Protein AF-A0AAQ3TEH2-F1 (afdb_monomer_lite)

Secondary structure (DSSP, 8-state):
-------PPPSS-SSSSSGGGTT--BTTSSPPP-HHHHHHHHHH-S--PPTT-HHHHHHHHHHHHHHHHHHB-SGGG--SB-TTT-EEEETTPPPEEHHHHHHH-HHHHHT---S-GGG-SS-GGG--HHHHHHHHHHH-TT--EEEEEEEEE-TTEEEEEEEEEEE--S-BTTBPP--PEEEEEEEEEEEE-TT--EEEEEEEE-HHHHHHTTS----------------------TT---BTTSSPPP-HHHHHHHHHH--SPTT-HHHHHHHHHHHHHHHHHHB-SGGG-SSS-TTT--EEETTEEE----PPPP------------SSSHHHHHTT---

pLDDT: mean 78.32, std 24.37, range [24.39, 98.62]

Sequence (343 aa):
MASSSEVGGDKYRSFIHGEGEKNTVWRNGAPPNYDVVNKLFEDERTQVWPEGSLEEKVQRLLKSWEMELVHKVRPEDQKTVNSAKYTASTNGMKAMTQAELMAVGSYKHFLRTTLPPEHRIYDPDKETLQSSMATFLAAFPRGFTIEVLDVYNGPPKIAFKFRHWGYMEGPFKDHPPHGQRVELFGVCIFHVDEDMKVEKAEYFYERGNFLASLLSPTPAVSSASGCPYRSFIDGEGEKDTVWRNGAPPNYDVVNKLFEDERTQREGSLEEKVQRLLKSWEMELVHKVRTEDQKTISSGKFSSSTNGETRPCTSLPSSQSPAVHGTNHTNGFVTTARACCMQG

Organism: NCBI:txid547442

Radius of gyration: 24.91 Å; chains: 1; bounding box: 46×52×84 Å

Structure (mmCIF, N/CA/C/O backbone):
data_AF-A0AAQ3TEH2-F1
#
_entry.id   AF-A0AAQ3TEH2-F1
#
loop_
_atom_site.group_PDB
_atom_site.id
_atom_site.type_symbol
_atom_site.label_atom_id
_atom_site.label_alt_id
_atom_site.label_com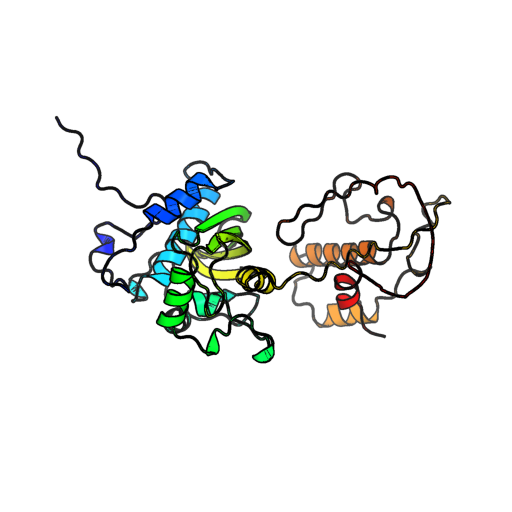p_id
_atom_site.label_asym_id
_atom_site.label_entity_id
_atom_site.label_seq_id
_atom_site.pdbx_PDB_ins_code
_atom_site.Cartn_x
_atom_site.Cartn_y
_atom_site.Cartn_z
_atom_site.occupancy
_atom_site.B_iso_or_equiv
_atom_site.auth_seq_id
_atom_site.auth_comp_id
_atom_site.auth_asym_id
_atom_site.auth_atom_id
_atom_site.pdbx_PDB_model_num
ATOM 1 N N . MET A 1 1 ? -22.850 -20.674 -35.473 1.00 32.72 1 MET A N 1
ATOM 2 C CA . MET A 1 1 ? -22.054 -19.468 -35.785 1.00 32.72 1 MET A CA 1
ATOM 3 C C . MET A 1 1 ? -21.167 -19.201 -34.590 1.00 32.72 1 MET A C 1
ATOM 5 O O . MET A 1 1 ? -21.656 -19.281 -33.472 1.00 32.72 1 MET A O 1
ATOM 9 N N . ALA A 1 2 ? -19.870 -19.068 -34.843 1.00 32.25 2 ALA A N 1
ATOM 10 C CA . ALA A 1 2 ? -18.802 -19.190 -33.865 1.00 32.25 2 ALA A CA 1
ATOM 11 C C . ALA A 1 2 ? -18.899 -18.174 -32.717 1.00 32.25 2 ALA A C 1
ATOM 13 O O . ALA A 1 2 ? -19.141 -16.991 -32.940 1.00 32.25 2 ALA A O 1
ATOM 14 N N . SER A 1 3 ? -18.664 -18.680 -31.505 1.00 35.09 3 SER A N 1
ATOM 15 C CA . SER A 1 3 ? -18.228 -17.909 -30.345 1.00 35.09 3 SER A CA 1
ATOM 16 C C . SER A 1 3 ? -16.978 -17.121 -30.742 1.00 35.09 3 SER A C 1
ATOM 18 O O . SER A 1 3 ? -15.951 -17.709 -31.085 1.00 35.09 3 SER A O 1
ATOM 20 N N . SER A 1 4 ? -17.084 -15.793 -30.769 1.00 31.17 4 SER A N 1
ATOM 21 C CA . SER A 1 4 ? -15.911 -14.932 -30.805 1.00 31.17 4 SER A CA 1
ATOM 22 C C . SER A 1 4 ? -15.283 -14.987 -29.420 1.00 31.17 4 SER A C 1
ATOM 24 O O . SER A 1 4 ? -15.819 -14.418 -28.471 1.00 31.17 4 SER A O 1
ATOM 26 N N . SER A 1 5 ? -14.168 -15.697 -29.301 1.00 33.03 5 SER A N 1
ATOM 27 C CA . SER A 1 5 ? -13.274 -15.603 -28.155 1.00 33.03 5 SER A CA 1
ATOM 28 C C . SER A 1 5 ? -12.913 -14.132 -27.926 1.00 33.03 5 SER A C 1
ATOM 30 O O . SER A 1 5 ? -12.169 -13.553 -28.723 1.00 33.03 5 SER A O 1
ATOM 32 N N . GLU A 1 6 ? -13.462 -13.521 -26.875 1.00 36.62 6 GLU A N 1
ATOM 33 C CA . GLU A 1 6 ? -12.987 -12.233 -26.377 1.00 36.62 6 GLU A CA 1
ATOM 34 C C . GLU A 1 6 ? -11.494 -12.372 -26.068 1.00 36.62 6 GLU A C 1
ATOM 36 O O . GLU A 1 6 ? -11.062 -13.300 -25.384 1.00 36.62 6 GLU A O 1
ATOM 41 N N . VAL A 1 7 ? -10.687 -11.490 -26.651 1.00 41.69 7 VAL A N 1
ATOM 42 C CA . VAL A 1 7 ? -9.240 -11.459 -26.442 1.00 41.69 7 VAL A CA 1
ATOM 43 C C . VAL A 1 7 ? -8.987 -11.221 -24.951 1.00 41.69 7 VAL A C 1
ATOM 45 O O . VAL A 1 7 ? -9.372 -10.185 -24.415 1.00 41.69 7 VAL A O 1
ATOM 48 N N . GLY A 1 8 ? -8.386 -12.217 -24.293 1.00 50.56 8 GLY A N 1
ATOM 49 C CA . GLY A 1 8 ? -8.181 -12.278 -22.848 1.00 50.56 8 GLY A CA 1
ATOM 50 C C . GLY A 1 8 ? -7.472 -11.047 -22.289 1.00 50.56 8 GLY A C 1
ATOM 51 O O . GLY A 1 8 ? -6.323 -10.777 -22.628 1.00 50.56 8 GLY A O 1
ATOM 52 N N . GLY A 1 9 ? -8.174 -10.305 -21.431 1.00 72.56 9 GLY A N 1
ATOM 53 C CA . GLY A 1 9 ? -7.612 -9.218 -20.635 1.00 72.56 9 GLY A CA 1
ATOM 54 C C . GLY A 1 9 ? -7.347 -9.628 -19.186 1.00 72.56 9 GLY A C 1
ATOM 55 O O . GLY A 1 9 ? -7.865 -10.638 -18.709 1.00 72.56 9 GLY A O 1
ATOM 56 N N . ASP A 1 10 ? -6.551 -8.831 -18.468 1.00 90.06 10 ASP A N 1
ATOM 57 C CA . ASP A 1 10 ? -6.323 -9.021 -17.032 1.00 90.06 10 ASP A CA 1
ATOM 58 C C . ASP A 1 10 ? -7.628 -8.800 -16.240 1.00 90.06 10 ASP A C 1
ATOM 60 O O . ASP A 1 10 ? -8.290 -7.770 -16.366 1.00 90.06 10 ASP A O 1
ATOM 64 N N . LYS A 1 11 ? -7.996 -9.777 -15.403 1.00 90.19 11 LYS A N 1
ATOM 65 C CA . LYS A 1 11 ? -9.229 -9.770 -14.593 1.00 90.19 11 LYS A CA 1
ATOM 66 C C . LYS A 1 11 ? -9.252 -8.668 -13.527 1.00 90.19 11 LYS A C 1
ATOM 68 O O . LYS A 1 11 ? -10.320 -8.213 -13.124 1.00 90.19 11 LYS A O 1
ATOM 73 N N . TYR A 1 12 ? -8.085 -8.278 -13.032 1.00 94.75 12 TYR A N 1
ATOM 74 C CA . TYR A 1 12 ? -7.913 -7.466 -11.833 1.00 94.75 12 TYR A CA 1
ATOM 75 C C . TYR A 1 12 ? -7.526 -6.019 -12.118 1.00 94.75 12 TYR A C 1
ATOM 77 O O . TYR A 1 12 ? -7.725 -5.155 -11.263 1.00 94.75 12 TYR A O 1
ATOM 85 N N . ARG A 1 13 ? -6.948 -5.757 -13.288 1.00 96.00 13 ARG A N 1
ATOM 86 C CA . ARG A 1 13 ? -6.377 -4.471 -13.667 1.00 96.00 13 ARG A CA 1
ATOM 87 C C . ARG A 1 13 ? -7.109 -3.912 -14.867 1.00 96.00 13 ARG A C 1
ATOM 89 O O . ARG A 1 13 ? -7.065 -4.452 -15.968 1.00 96.00 13 ARG A O 1
ATOM 96 N N . SER A 1 14 ? -7.746 -2.776 -14.641 1.00 93.44 14 SER A N 1
ATOM 97 C CA . SER A 1 14 ? -8.261 -1.934 -15.710 1.00 93.44 14 SER A CA 1
ATOM 98 C C . SER A 1 14 ? -7.104 -1.201 -16.401 1.00 93.44 14 SER A C 1
ATOM 100 O O . SER A 1 14 ? -5.999 -1.111 -15.866 1.00 93.44 14 SER A O 1
ATOM 102 N N . PHE A 1 15 ? -7.369 -0.644 -17.586 1.00 94.12 15 PHE A N 1
ATOM 103 C CA . PHE A 1 15 ? -6.438 0.250 -18.297 1.00 94.12 15 PHE A CA 1
ATOM 104 C C . PHE A 1 15 ? -5.107 -0.400 -18.720 1.00 94.12 15 PHE A C 1
ATOM 106 O O . PHE A 1 15 ? -4.081 0.273 -18.814 1.00 94.12 15 PHE A O 1
ATOM 113 N N . ILE A 1 16 ? -5.127 -1.711 -18.983 1.00 92.31 16 ILE A N 1
ATOM 114 C CA . ILE A 1 16 ? -3.979 -2.470 -19.508 1.00 92.31 16 ILE A CA 1
ATOM 115 C C . ILE A 1 16 ? -4.095 -2.769 -21.011 1.00 92.31 16 ILE A C 1
ATOM 117 O O . ILE A 1 16 ? -3.111 -2.712 -21.747 1.00 92.31 16 ILE A O 1
ATOM 121 N N . HIS A 1 17 ? -5.315 -3.035 -21.479 1.00 91.19 17 HIS A N 1
ATOM 122 C CA . HIS A 1 17 ? -5.647 -3.329 -22.871 1.00 91.19 17 HIS A CA 1
ATOM 123 C C . HIS A 1 17 ? -6.874 -2.515 -23.309 1.00 91.19 17 HIS A C 1
ATOM 125 O O . HIS A 1 17 ? -7.576 -1.930 -22.483 1.00 91.19 17 HIS A O 1
ATOM 131 N N . GLY A 1 18 ? -7.148 -2.512 -24.614 1.00 88.06 18 GLY A N 1
ATOM 132 C CA . GLY A 1 18 ? -8.292 -1.831 -25.224 1.00 88.06 18 GLY A CA 1
ATOM 133 C C . GLY A 1 18 ? -7.909 -0.570 -26.001 1.00 88.06 18 GLY A C 1
ATOM 134 O O . GLY A 1 18 ? -6.763 -0.123 -25.981 1.00 88.06 18 GLY A O 1
ATOM 135 N N . GLU A 1 19 ? -8.888 0.014 -26.697 1.00 87.81 19 GLU A N 1
ATOM 136 C CA . GLU A 1 19 ? -8.703 1.192 -27.563 1.00 87.81 19 GLU A CA 1
ATOM 137 C C . GLU A 1 19 ? -8.030 2.362 -26.837 1.00 87.81 19 GLU A C 1
ATOM 139 O O . GLU A 1 19 ? -7.131 3.005 -27.377 1.00 87.81 19 GLU A O 1
ATOM 144 N N . GLY A 1 20 ? -8.416 2.589 -25.579 1.00 88.81 20 GLY A N 1
ATOM 145 C CA . GLY A 1 20 ? -7.867 3.658 -24.753 1.00 88.81 20 GLY A CA 1
ATOM 146 C C . GLY A 1 20 ? -6.392 3.490 -24.378 1.00 88.81 20 GLY A C 1
ATOM 147 O O . GLY A 1 20 ? -5.829 4.449 -23.862 1.00 88.81 20 GLY A O 1
ATOM 148 N N . GLU A 1 21 ? -5.781 2.323 -24.606 1.00 93.69 21 GLU A N 1
ATOM 149 C CA . GLU A 1 21 ? -4.375 2.043 -24.272 1.00 93.69 21 GLU A CA 1
ATOM 150 C C . GLU A 1 21 ? -3.468 1.915 -25.506 1.00 93.69 21 GLU A C 1
ATOM 152 O O . GLU A 1 21 ? -2.267 1.687 -25.369 1.00 93.69 21 GLU A O 1
ATOM 157 N N . LYS A 1 22 ? -4.007 2.084 -26.724 1.00 91.62 22 LYS A N 1
ATOM 158 C CA . LYS A 1 22 ? -3.236 1.953 -27.977 1.00 91.62 22 LYS A CA 1
ATOM 159 C C . LYS A 1 22 ? -2.038 2.897 -28.063 1.00 91.62 22 LYS A C 1
ATOM 161 O O . LYS A 1 22 ? -1.031 2.549 -28.668 1.00 91.62 22 LYS A O 1
ATOM 166 N N . ASN A 1 23 ? -2.164 4.078 -27.464 1.00 94.25 23 ASN A N 1
ATOM 167 C CA . ASN A 1 23 ? -1.144 5.123 -27.491 1.00 94.25 23 ASN A CA 1
ATOM 168 C C . ASN A 1 23 ? -0.373 5.235 -26.169 1.00 94.25 23 ASN A C 1
ATOM 170 O O . ASN A 1 23 ? 0.402 6.179 -26.017 1.00 94.25 23 ASN A O 1
ATOM 174 N N . THR A 1 24 ? -0.601 4.322 -25.218 1.00 96.56 24 THR A N 1
ATOM 175 C CA . THR A 1 24 ? 0.055 4.336 -23.906 1.00 96.56 24 THR A CA 1
ATOM 176 C C . THR A 1 24 ? 1.549 4.077 -24.063 1.00 96.56 24 THR A C 1
ATOM 178 O O . THR A 1 24 ? 1.963 3.114 -24.714 1.00 96.56 24 THR A O 1
ATOM 181 N N . VAL A 1 25 ? 2.375 4.917 -23.435 1.00 96.44 25 VAL A N 1
ATOM 182 C CA . VAL A 1 25 ? 3.829 4.729 -23.424 1.00 96.44 25 VAL A CA 1
ATOM 183 C C . VAL A 1 25 ? 4.211 3.892 -22.210 1.00 96.44 25 VAL A C 1
ATOM 185 O O . VAL A 1 25 ? 4.330 4.374 -21.079 1.00 96.44 25 VAL A O 1
ATOM 188 N N . TRP A 1 26 ? 4.408 2.604 -22.470 1.00 95.75 26 TRP A N 1
ATOM 189 C CA . TRP A 1 26 ? 4.825 1.627 -21.475 1.00 95.75 26 TRP A CA 1
ATOM 190 C C . TRP A 1 26 ? 6.325 1.706 -21.208 1.00 95.75 26 TRP A C 1
ATOM 192 O O . TRP A 1 26 ? 7.135 1.778 -22.131 1.00 95.75 26 TRP A O 1
ATOM 202 N N . ARG A 1 27 ? 6.712 1.606 -19.935 1.00 92.62 27 ARG A N 1
ATOM 203 C CA . ARG A 1 27 ? 8.107 1.710 -19.479 1.00 92.62 27 ARG A CA 1
ATOM 204 C C . ARG A 1 27 ? 9.032 0.689 -20.133 1.00 92.62 27 ARG A C 1
ATOM 206 O O . ARG A 1 27 ? 10.174 1.015 -20.427 1.00 92.62 27 ARG A O 1
ATOM 213 N N . ASN A 1 28 ? 8.512 -0.506 -20.400 1.00 90.25 28 ASN A N 1
ATOM 214 C CA . ASN A 1 28 ? 9.245 -1.598 -21.042 1.00 90.25 28 ASN A CA 1
ATOM 215 C C . ASN A 1 28 ? 8.804 -1.817 -22.501 1.00 90.25 28 ASN A C 1
ATOM 217 O O . ASN A 1 28 ? 8.990 -2.899 -23.046 1.00 90.25 28 ASN A O 1
ATOM 221 N N . GLY A 1 29 ? 8.177 -0.814 -23.126 1.00 94.38 29 GLY A N 1
ATOM 222 C CA . GLY A 1 29 ? 7.760 -0.848 -24.532 1.00 94.38 29 GLY A CA 1
ATOM 223 C C . GLY A 1 29 ? 6.484 -1.644 -24.835 1.00 94.38 29 GLY A C 1
ATOM 224 O O . GLY A 1 29 ? 5.981 -1.552 -25.950 1.00 94.38 29 GLY A O 1
ATOM 225 N N . ALA A 1 30 ? 5.928 -2.379 -23.870 1.00 94.56 30 ALA A N 1
ATOM 226 C CA . ALA A 1 30 ? 4.682 -3.132 -24.014 1.00 94.56 30 ALA A CA 1
ATOM 227 C C . ALA A 1 30 ? 3.894 -3.195 -22.688 1.00 94.56 30 ALA A C 1
ATOM 229 O O . ALA A 1 30 ? 4.500 -3.012 -21.623 1.00 94.56 30 ALA A O 1
ATOM 230 N N . PRO A 1 31 ? 2.573 -3.477 -22.729 1.00 94.50 31 PRO A N 1
ATOM 231 C CA . PRO A 1 31 ? 1.793 -3.754 -21.528 1.00 94.50 31 PRO A CA 1
ATOM 232 C C . PRO A 1 31 ? 2.418 -4.891 -20.700 1.00 94.50 31 PRO A C 1
ATOM 234 O O . PRO A 1 31 ? 2.870 -5.884 -21.277 1.00 94.50 31 PRO A O 1
ATOM 237 N N . PRO A 1 32 ? 2.458 -4.774 -19.362 1.00 93.12 32 PRO A N 1
ATOM 238 C CA . PRO A 1 32 ? 2.972 -5.835 -18.498 1.00 93.12 32 PRO A CA 1
ATOM 239 C C . PRO A 1 32 ? 2.097 -7.099 -18.566 1.00 93.12 32 PRO A C 1
ATOM 241 O O . PRO A 1 32 ? 0.883 -7.012 -18.722 1.00 93.12 32 PRO A O 1
ATOM 244 N N . ASN A 1 33 ? 2.704 -8.277 -18.399 1.00 93.56 33 ASN A N 1
ATOM 245 C CA . ASN A 1 33 ? 1.978 -9.535 -18.204 1.00 93.56 33 ASN A CA 1
ATOM 246 C C . ASN A 1 33 ? 1.885 -9.835 -16.695 1.00 93.56 33 ASN A C 1
ATOM 248 O O . ASN A 1 33 ? 2.903 -9.846 -16.001 1.00 93.56 33 ASN A O 1
ATOM 252 N N . TYR A 1 34 ? 0.671 -10.092 -16.205 1.00 95.38 34 TYR A N 1
ATOM 253 C CA . TYR A 1 34 ? 0.379 -10.375 -14.798 1.00 95.38 34 TYR A CA 1
ATOM 254 C C . TYR A 1 34 ? -0.071 -11.822 -14.526 1.00 95.38 34 TYR A C 1
ATOM 256 O O . TYR A 1 34 ? -0.414 -12.134 -13.389 1.00 95.38 34 TYR A O 1
ATOM 264 N N . ASP A 1 35 ? -0.041 -12.723 -15.510 1.00 95.81 35 ASP A N 1
ATOM 265 C CA . ASP A 1 35 ? -0.556 -14.097 -15.411 1.00 95.81 35 ASP A CA 1
ATOM 266 C C . ASP A 1 35 ? 0.046 -14.861 -14.225 1.00 95.81 35 ASP A C 1
ATOM 268 O O . ASP A 1 35 ? -0.677 -15.462 -13.429 1.00 95.81 35 ASP A O 1
ATOM 272 N N . VAL A 1 36 ? 1.371 -14.783 -14.055 1.00 96.44 36 VAL A N 1
ATOM 273 C CA . VAL A 1 36 ? 2.095 -15.490 -12.984 1.00 96.44 36 VAL A CA 1
ATOM 274 C C . VAL A 1 36 ? 1.673 -14.994 -11.600 1.00 96.44 36 VAL A C 1
ATOM 276 O O . VAL A 1 36 ? 1.354 -15.794 -10.720 1.00 96.44 36 VAL A O 1
ATOM 279 N N . VAL A 1 37 ? 1.618 -13.676 -11.404 1.00 96.50 37 VAL A N 1
ATOM 280 C CA . VAL A 1 37 ? 1.273 -13.094 -10.099 1.00 96.50 37 VAL A CA 1
ATOM 281 C C . VAL A 1 37 ? -0.234 -13.137 -9.824 1.00 96.50 37 VAL A C 1
ATOM 283 O O . VAL A 1 37 ? -0.649 -13.208 -8.669 1.00 96.50 37 VAL A O 1
ATOM 286 N N . ASN A 1 38 ? -1.070 -13.159 -10.865 1.00 97.56 38 ASN A N 1
ATOM 287 C CA . ASN A 1 38 ? -2.502 -13.418 -10.742 1.00 97.56 38 ASN A CA 1
ATOM 288 C C . ASN A 1 38 ? -2.756 -14.865 -10.324 1.00 97.56 38 ASN A C 1
ATOM 290 O O . ASN A 1 38 ? -3.616 -15.098 -9.480 1.00 97.56 38 ASN A O 1
ATOM 294 N N . LYS A 1 39 ? -1.983 -15.824 -10.848 1.00 97.25 39 LYS A N 1
ATOM 295 C CA . LYS A 1 39 ? -2.040 -17.206 -10.372 1.00 97.25 39 LYS A CA 1
ATOM 296 C C . LYS A 1 39 ? -1.664 -17.288 -8.890 1.00 97.25 39 LYS A C 1
ATOM 298 O O . LYS A 1 39 ? -2.427 -17.855 -8.118 1.00 97.25 39 LYS A O 1
ATOM 303 N N . LEU A 1 40 ? -0.551 -16.666 -8.486 1.00 97.38 40 LEU A N 1
ATOM 304 C CA . LEU A 1 40 ? -0.145 -16.596 -7.075 1.00 97.38 40 LEU A CA 1
ATOM 305 C C . LEU A 1 40 ? -1.248 -15.986 -6.192 1.00 97.38 40 LEU A C 1
ATOM 307 O O . LEU A 1 40 ? -1.539 -16.493 -5.115 1.00 97.38 40 LEU A O 1
ATOM 311 N N . PHE A 1 41 ? -1.878 -14.907 -6.660 1.00 97.94 41 PHE A N 1
ATOM 312 C CA . PHE A 1 41 ? -2.992 -14.273 -5.960 1.00 97.94 41 PHE A CA 1
ATOM 313 C C . PHE A 1 41 ? -4.190 -15.211 -5.796 1.00 97.94 41 PHE A C 1
ATOM 315 O O . PHE A 1 41 ? -4.724 -15.323 -4.702 1.00 97.94 41 PHE A O 1
ATOM 322 N N . GLU A 1 42 ? -4.629 -15.869 -6.867 1.00 97.69 42 GLU A N 1
ATOM 323 C CA . GLU A 1 42 ? -5.787 -16.769 -6.833 1.00 97.69 42 GLU A CA 1
ATOM 324 C C . GLU A 1 42 ? -5.540 -17.997 -5.953 1.00 97.69 42 GLU A C 1
ATOM 326 O O . GLU A 1 42 ? -6.446 -18.408 -5.232 1.00 97.69 42 GLU A O 1
ATOM 331 N N . ASP A 1 43 ? -4.323 -18.547 -5.985 1.00 97.25 43 ASP A N 1
ATOM 332 C CA . ASP A 1 43 ? -3.944 -19.719 -5.193 1.00 97.25 43 ASP A CA 1
ATOM 333 C C . ASP A 1 43 ? -3.925 -19.418 -3.676 1.00 97.25 43 ASP A C 1
ATOM 335 O O . ASP A 1 43 ? -4.190 -20.313 -2.874 1.00 97.25 43 ASP A O 1
ATOM 339 N N . GLU A 1 44 ? -3.600 -18.182 -3.267 1.00 97.19 44 GLU A N 1
ATOM 340 C CA . GLU A 1 44 ? -3.280 -17.854 -1.864 1.00 97.19 44 GLU A CA 1
ATOM 341 C C . GLU A 1 44 ? -4.123 -16.736 -1.235 1.00 97.19 44 GLU A C 1
ATOM 343 O O . GLU A 1 44 ? -3.926 -16.406 -0.056 1.00 97.19 44 GLU A O 1
ATOM 348 N N . ARG A 1 45 ? -5.047 -16.125 -1.985 1.00 96.62 45 ARG A N 1
ATOM 349 C CA . ARG A 1 45 ? -5.955 -15.116 -1.429 1.00 96.62 45 ARG A CA 1
ATOM 350 C C . ARG A 1 45 ? -6.843 -15.714 -0.349 1.00 96.62 45 ARG A C 1
ATOM 352 O O . ARG A 1 45 ? -7.289 -16.856 -0.414 1.00 96.62 45 ARG A O 1
ATOM 359 N N . THR A 1 46 ? -7.136 -14.884 0.632 1.00 96.06 46 THR A N 1
ATOM 360 C CA . THR A 1 46 ? -8.029 -15.194 1.745 1.00 96.06 46 THR A CA 1
ATOM 361 C C . THR A 1 46 ? -9.433 -14.639 1.530 1.00 96.06 46 THR A C 1
ATOM 363 O O . THR A 1 46 ? -10.382 -15.177 2.093 1.00 96.06 46 THR A O 1
ATOM 366 N N . GLN A 1 47 ? -9.577 -13.605 0.694 1.00 94.88 47 GLN A N 1
ATOM 367 C CA . GLN A 1 47 ? -10.842 -12.930 0.434 1.00 94.88 47 GLN A CA 1
ATOM 368 C C . GLN A 1 47 ? -11.351 -13.142 -0.993 1.00 94.88 47 GLN A C 1
ATOM 370 O O . GLN A 1 47 ? -10.639 -12.984 -1.994 1.00 94.88 47 GLN A O 1
ATOM 375 N N . VAL A 1 48 ? -12.646 -13.447 -1.084 1.00 95.38 48 VAL A N 1
ATOM 376 C CA . VAL A 1 48 ? -13.402 -13.500 -2.337 1.00 95.38 48 VAL A CA 1
ATOM 377 C C . VAL A 1 48 ? -14.552 -12.509 -2.234 1.00 95.38 48 VAL A C 1
ATOM 379 O O . VAL A 1 48 ? -15.584 -12.793 -1.631 1.00 95.38 48 VAL A O 1
ATOM 382 N N . TRP A 1 49 ? -14.353 -11.328 -2.810 1.00 96.56 49 TRP A N 1
ATOM 383 C CA . TRP A 1 49 ? -15.342 -10.256 -2.768 1.00 96.56 49 TRP A CA 1
ATOM 384 C C . TRP A 1 49 ? -16.478 -10.489 -3.775 1.00 96.56 49 TRP A C 1
ATOM 386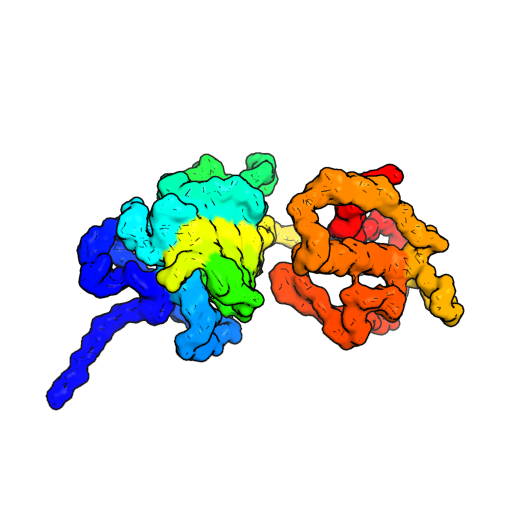 O O . TRP A 1 49 ? -16.198 -10.919 -4.900 1.00 96.56 49 TRP A O 1
ATOM 396 N N . PRO A 1 50 ? -17.746 -10.215 -3.406 1.00 97.19 50 PRO A N 1
ATOM 397 C CA . PRO A 1 50 ? -18.859 -10.255 -4.348 1.00 97.19 50 PRO A CA 1
ATOM 398 C C . PRO A 1 50 ? -18.650 -9.280 -5.510 1.00 97.19 50 PRO A C 1
ATOM 400 O O . PRO A 1 50 ? -18.147 -8.172 -5.329 1.00 97.19 50 PRO A O 1
ATOM 403 N N . GLU A 1 51 ? -19.077 -9.669 -6.708 1.00 95.31 51 GLU A N 1
ATOM 404 C CA . GLU A 1 51 ? -18.981 -8.805 -7.884 1.00 95.31 51 GLU A CA 1
ATOM 405 C C . GLU A 1 51 ? -19.741 -7.486 -7.669 1.00 95.31 51 GLU A C 1
ATOM 407 O O . GLU A 1 51 ? -20.886 -7.470 -7.212 1.00 95.31 51 GLU A O 1
ATOM 412 N N . GLY A 1 52 ? -19.087 -6.361 -7.973 1.00 94.12 52 GLY A N 1
ATOM 413 C CA . GLY A 1 52 ? -19.657 -5.025 -7.814 1.00 94.12 52 GLY A CA 1
ATOM 414 C C . GLY A 1 52 ? -19.648 -4.475 -6.382 1.00 94.12 52 GLY A C 1
ATOM 415 O O . GLY A 1 52 ? -20.050 -3.315 -6.195 1.00 94.12 52 GLY A O 1
ATOM 416 N N . SER A 1 53 ? -19.170 -5.250 -5.398 1.00 97.38 53 SER A N 1
ATOM 417 C CA . SER A 1 53 ? -18.982 -4.777 -4.024 1.00 97.38 53 SER A CA 1
ATOM 418 C C . SER A 1 53 ? -17.939 -3.657 -3.955 1.00 97.38 53 SER A C 1
ATOM 420 O O . SER A 1 53 ? -17.155 -3.437 -4.884 1.00 97.38 53 SER A O 1
ATOM 422 N N . LEU A 1 54 ? -17.938 -2.902 -2.855 1.00 97.44 54 LEU A N 1
ATOM 423 C CA . LEU A 1 54 ? -16.944 -1.849 -2.661 1.00 97.44 54 LEU A CA 1
ATOM 424 C C . LEU A 1 54 ? -15.534 -2.447 -2.570 1.00 97.44 54 LEU A C 1
ATOM 426 O O . LEU A 1 54 ? -14.604 -1.913 -3.160 1.00 97.44 54 LEU A O 1
ATOM 430 N N . GLU A 1 55 ? -15.381 -3.567 -1.877 1.00 98.12 55 GLU A N 1
ATOM 431 C CA . GLU A 1 55 ? -14.115 -4.267 -1.680 1.00 98.12 55 GLU A CA 1
ATOM 432 C C . GLU A 1 55 ? -13.541 -4.796 -2.998 1.00 98.12 55 GLU A C 1
ATOM 434 O O . GLU A 1 55 ? -12.347 -4.634 -3.256 1.00 98.12 55 GLU A O 1
ATOM 439 N N . GLU A 1 56 ? -14.389 -5.348 -3.874 1.00 97.56 56 GLU A N 1
ATOM 440 C CA . GLU A 1 56 ? -13.997 -5.759 -5.226 1.00 97.56 56 GLU A CA 1
ATOM 441 C C . GLU A 1 56 ? -13.492 -4.560 -6.042 1.00 97.56 56 GLU A C 1
ATOM 443 O O . GLU A 1 56 ? -12.392 -4.604 -6.606 1.00 97.56 56 GLU A O 1
ATOM 448 N N . LYS A 1 57 ? -14.227 -3.443 -6.011 1.00 97.44 57 LYS A N 1
ATOM 449 C CA . LYS A 1 57 ? -13.836 -2.198 -6.688 1.00 97.44 57 LYS A CA 1
ATOM 450 C C . LYS A 1 57 ? -12.527 -1.631 -6.144 1.00 97.44 57 LYS A C 1
ATOM 452 O O . LYS A 1 57 ? -11.672 -1.225 -6.928 1.00 97.44 57 LYS A O 1
ATOM 457 N N . VAL A 1 58 ? -12.337 -1.626 -4.824 1.00 98.38 58 VAL A N 1
ATOM 458 C CA . VAL A 1 58 ? -11.109 -1.141 -4.172 1.00 98.38 58 VAL A CA 1
ATOM 459 C C . VAL A 1 58 ? -9.924 -2.047 -4.501 1.00 98.38 58 VAL A C 1
ATOM 461 O O . VAL A 1 58 ? -8.850 -1.543 -4.826 1.00 98.38 58 VAL A O 1
ATOM 464 N N . GLN A 1 59 ? -10.110 -3.370 -4.512 1.00 98.38 59 GLN A N 1
ATOM 465 C CA . GLN A 1 59 ? -9.076 -4.326 -4.912 1.00 98.38 59 GLN A CA 1
ATOM 466 C C . GLN A 1 59 ? -8.597 -4.083 -6.347 1.00 98.38 59 GLN A C 1
ATOM 468 O O . GLN A 1 59 ? -7.388 -4.126 -6.607 1.00 98.38 59 GLN A O 1
ATOM 473 N N . ARG A 1 60 ? -9.531 -3.829 -7.269 1.00 97.88 60 ARG A N 1
ATOM 474 C CA . ARG A 1 60 ? -9.227 -3.521 -8.672 1.00 97.88 60 ARG A CA 1
ATOM 475 C C . ARG A 1 60 ? -8.584 -2.158 -8.838 1.00 97.88 60 ARG A C 1
ATOM 477 O O . ARG A 1 60 ? -7.605 -2.045 -9.575 1.00 97.88 60 ARG A O 1
ATOM 484 N N . LEU A 1 61 ? -9.095 -1.142 -8.142 1.00 98.38 61 LEU A N 1
ATOM 485 C CA . LEU A 1 61 ? -8.516 0.198 -8.142 1.00 98.38 61 LEU A CA 1
ATOM 486 C C . LEU A 1 61 ? -7.067 0.152 -7.656 1.00 98.38 61 LEU A C 1
ATOM 488 O O . LEU A 1 61 ? -6.197 0.645 -8.358 1.00 98.38 61 LEU A O 1
ATOM 492 N N . LEU A 1 62 ? -6.792 -0.510 -6.528 1.00 98.25 62 LEU A N 1
ATOM 493 C CA . LEU A 1 62 ? -5.448 -0.660 -5.967 1.00 98.25 62 LEU A CA 1
ATOM 494 C C . LEU A 1 62 ? -4.476 -1.319 -6.954 1.00 98.25 62 LEU A C 1
ATOM 496 O O . LEU A 1 62 ? -3.420 -0.759 -7.242 1.00 98.25 62 LEU A O 1
ATOM 500 N N . LYS A 1 63 ? -4.846 -2.478 -7.517 1.00 98.12 63 LYS A N 1
ATOM 501 C CA . LYS A 1 63 ? -3.988 -3.208 -8.467 1.00 98.12 63 LYS A CA 1
ATOM 502 C C . LYS A 1 63 ? -3.781 -2.435 -9.776 1.00 98.12 63 LYS A C 1
ATOM 504 O O . LYS A 1 63 ? -2.693 -2.498 -10.348 1.00 98.12 63 LYS A O 1
ATOM 509 N N . SER A 1 64 ? -4.805 -1.724 -10.257 1.00 98.00 64 SER A N 1
ATOM 510 C CA . SER A 1 64 ? -4.711 -0.886 -11.462 1.00 98.00 64 SER A CA 1
ATOM 511 C C . SER A 1 64 ? -3.836 0.339 -11.207 1.00 98.00 64 SER A C 1
ATOM 513 O O . SER A 1 64 ? -2.954 0.634 -12.004 1.00 98.00 64 SER A O 1
ATOM 515 N N . TRP A 1 65 ? -4.034 1.012 -10.074 1.00 97.50 65 TRP A N 1
ATOM 516 C CA . TRP A 1 65 ? -3.269 2.187 -9.664 1.00 97.50 65 TRP A CA 1
ATOM 517 C C . TRP A 1 65 ? -1.778 1.869 -9.536 1.00 97.50 65 TRP A C 1
ATOM 519 O O . TRP A 1 65 ? -0.939 2.588 -10.077 1.00 97.50 65 TRP A O 1
ATOM 529 N N . GLU A 1 66 ? -1.439 0.747 -8.898 1.00 96.19 66 GLU A N 1
ATOM 530 C CA . GLU A 1 66 ? -0.050 0.308 -8.759 1.00 96.19 66 GLU A CA 1
ATOM 531 C C . GLU A 1 66 ? 0.572 -0.019 -10.125 1.00 96.19 66 GLU A C 1
ATOM 533 O O . GLU A 1 66 ? 1.686 0.412 -10.423 1.00 96.19 66 GLU A O 1
ATOM 538 N N . MET A 1 67 ? -0.170 -0.719 -10.991 1.00 96.38 67 MET A N 1
ATOM 539 C CA . MET A 1 67 ? 0.262 -1.026 -12.356 1.00 96.38 67 MET A CA 1
ATOM 540 C C . MET A 1 67 ? 0.564 0.242 -13.152 1.00 96.38 67 MET A C 1
ATOM 542 O O . MET A 1 67 ? 1.637 0.351 -13.748 1.00 96.38 67 MET A O 1
ATOM 546 N N . GLU A 1 68 ? -0.348 1.216 -13.141 1.00 96.56 68 GLU A N 1
ATOM 547 C CA . GLU A 1 68 ? -0.165 2.473 -13.863 1.00 96.56 68 GLU A CA 1
ATOM 548 C C . GLU A 1 68 ? 1.026 3.265 -13.319 1.00 96.56 68 GLU A C 1
ATOM 550 O O . GLU A 1 68 ? 1.808 3.819 -14.094 1.00 96.56 68 GLU A O 1
ATOM 555 N N . LEU A 1 69 ? 1.215 3.275 -11.998 1.00 94.50 69 LEU A N 1
ATOM 556 C CA . LEU A 1 69 ? 2.345 3.940 -11.362 1.00 94.50 69 LEU A CA 1
ATOM 557 C C . LEU A 1 69 ? 3.692 3.311 -11.745 1.00 94.50 69 LEU A C 1
ATOM 559 O O . LEU A 1 69 ? 4.668 4.017 -12.014 1.00 94.50 69 LEU A O 1
ATOM 563 N N . VAL A 1 70 ? 3.754 1.982 -11.772 1.00 93.56 70 VAL A N 1
ATOM 564 C CA . VAL A 1 70 ? 4.983 1.238 -12.065 1.00 93.56 70 VAL A CA 1
ATOM 565 C C . VAL A 1 70 ? 5.300 1.268 -13.559 1.00 93.56 70 VAL A C 1
ATOM 567 O O . VAL A 1 70 ? 6.455 1.481 -13.935 1.00 93.56 70 VAL A O 1
ATOM 570 N N . HIS A 1 71 ? 4.305 1.068 -14.423 1.00 94.69 71 HIS A N 1
ATOM 571 C CA . HIS A 1 71 ? 4.534 0.723 -15.827 1.00 94.69 71 HIS A CA 1
ATOM 572 C C . HIS A 1 71 ? 4.229 1.834 -16.830 1.00 94.69 71 HIS A C 1
ATOM 574 O O . HIS A 1 71 ? 4.784 1.777 -17.928 1.00 94.69 71 HIS A O 1
ATOM 580 N N . LYS A 1 72 ? 3.415 2.845 -16.506 1.00 95.38 72 LYS A N 1
ATOM 581 C CA . LYS A 1 72 ? 3.153 3.958 -17.433 1.00 95.38 72 LYS A CA 1
ATOM 582 C C . LYS A 1 72 ? 4.181 5.070 -17.227 1.00 95.38 72 LYS A C 1
ATOM 584 O O . LYS A 1 72 ? 4.499 5.444 -16.098 1.00 95.38 72 LYS A O 1
ATOM 589 N N . VAL A 1 73 ? 4.762 5.558 -18.323 1.00 93.44 73 VAL A N 1
ATOM 590 C CA . VAL A 1 73 ? 5.849 6.556 -18.276 1.00 93.44 73 VAL A CA 1
ATOM 591 C C . VAL A 1 73 ? 5.311 7.974 -18.191 1.00 93.44 73 VAL A C 1
ATOM 593 O O . VAL A 1 73 ? 5.945 8.826 -17.571 1.00 93.44 73 VAL A O 1
ATOM 596 N N . ARG A 1 74 ? 4.162 8.233 -18.816 1.00 92.75 74 ARG A N 1
ATOM 597 C CA . ARG A 1 74 ? 3.597 9.573 -18.919 1.00 92.75 74 ARG A CA 1
ATOM 598 C C . ARG A 1 74 ? 2.454 9.766 -17.917 1.00 92.75 74 ARG A C 1
ATOM 600 O O . ARG A 1 74 ? 1.590 8.888 -17.845 1.00 92.75 74 ARG A O 1
ATOM 607 N N . PRO A 1 75 ? 2.421 10.878 -17.160 1.00 92.12 75 PRO A N 1
ATOM 608 C CA . PRO A 1 75 ? 1.336 11.167 -16.222 1.00 92.12 75 PRO A CA 1
ATOM 609 C C . PRO A 1 75 ? -0.060 11.124 -16.859 1.00 92.12 75 PRO A C 1
ATOM 611 O O . PRO A 1 75 ? -1.007 10.666 -16.229 1.00 92.12 75 PRO A O 1
ATOM 614 N N . GLU A 1 76 ? -0.192 11.566 -18.111 1.00 92.44 76 GLU A N 1
ATOM 615 C CA . GLU A 1 76 ? -1.453 11.582 -18.859 1.00 92.44 76 GLU A CA 1
ATOM 616 C C . GLU A 1 76 ? -1.980 10.192 -19.235 1.00 92.44 76 GLU A C 1
ATOM 618 O O . GLU A 1 76 ? -3.169 10.047 -19.514 1.00 92.44 76 GLU A O 1
ATOM 623 N N . ASP A 1 77 ? -1.125 9.165 -19.216 1.00 95.12 77 ASP A N 1
ATOM 624 C CA . ASP A 1 77 ? -1.561 7.791 -19.460 1.00 95.12 77 ASP A CA 1
ATOM 625 C C . ASP A 1 77 ? -2.193 7.166 -18.199 1.00 95.12 77 ASP A C 1
ATOM 627 O O . ASP A 1 77 ? -2.856 6.133 -18.308 1.00 95.12 77 ASP A O 1
ATOM 631 N N . GLN A 1 78 ? -1.999 7.757 -17.010 1.00 95.38 78 GLN A N 1
ATOM 632 C CA . GLN A 1 78 ? -2.561 7.263 -15.748 1.00 95.38 78 GLN A CA 1
ATOM 633 C C . GLN A 1 78 ? -4.030 7.679 -15.607 1.00 95.38 78 GLN A C 1
ATOM 635 O O . GLN A 1 78 ? -4.351 8.864 -15.528 1.00 95.38 78 GLN A O 1
ATOM 640 N N . LYS A 1 79 ? -4.935 6.699 -15.554 1.00 96.44 79 LYS A N 1
ATOM 641 C CA . LYS A 1 79 ? -6.394 6.909 -15.534 1.00 96.44 79 LYS A CA 1
ATOM 642 C C . LYS A 1 79 ? -7.020 6.722 -14.158 1.00 96.44 79 LYS A C 1
ATOM 644 O O . LYS A 1 79 ? -8.130 7.196 -13.929 1.00 96.44 79 LYS A O 1
ATOM 649 N N . THR A 1 80 ? -6.320 6.052 -13.248 1.00 97.56 80 THR A N 1
ATOM 650 C CA . THR A 1 80 ? -6.760 5.802 -11.866 1.00 97.56 80 THR A CA 1
ATOM 651 C C . THR A 1 80 ? -6.581 6.998 -10.937 1.00 97.56 80 THR A C 1
ATOM 653 O O . THR A 1 80 ? -7.065 6.958 -9.809 1.00 97.56 80 THR A O 1
ATOM 656 N N . VAL A 1 81 ? -5.898 8.059 -11.376 1.00 97.44 81 VAL A N 1
ATOM 657 C CA . VAL A 1 81 ? -5.583 9.231 -10.550 1.00 97.44 81 VAL A CA 1
ATOM 658 C C . VAL A 1 81 ? -6.174 10.511 -11.127 1.00 97.44 81 VAL A C 1
ATOM 660 O O . VAL A 1 81 ? -6.352 10.656 -12.336 1.00 97.44 81 VAL A O 1
ATOM 663 N N . ASN A 1 82 ? -6.451 11.470 -10.251 1.00 96.81 82 ASN A N 1
ATOM 664 C CA . ASN A 1 82 ? -6.769 12.833 -10.647 1.00 96.81 82 ASN A CA 1
ATOM 665 C C . ASN A 1 82 ? -5.461 13.621 -10.813 1.00 96.81 82 ASN A C 1
ATOM 667 O O . ASN A 1 82 ? -4.922 14.143 -9.837 1.00 96.81 82 ASN A O 1
ATOM 671 N N . SER A 1 83 ? -4.932 13.710 -12.036 1.00 91.88 83 SER A N 1
ATOM 672 C CA . SER A 1 83 ? -3.586 14.253 -12.298 1.00 91.88 83 SER A CA 1
ATOM 673 C C . SER A 1 83 ? -3.352 15.671 -11.761 1.00 91.88 83 SER A C 1
ATOM 675 O O . SER A 1 83 ? -2.228 16.024 -11.418 1.00 91.88 83 SER A O 1
ATOM 677 N N . ALA A 1 84 ? -4.401 16.491 -11.641 1.00 92.94 84 ALA A N 1
ATOM 678 C CA . ALA A 1 84 ? -4.279 17.857 -11.132 1.00 92.94 84 ALA A CA 1
ATOM 679 C C . ALA A 1 84 ? -4.073 17.924 -9.609 1.00 92.94 84 ALA A C 1
ATOM 681 O O . ALA A 1 84 ? -3.479 18.879 -9.111 1.00 92.94 84 ALA A O 1
ATOM 682 N N . LYS A 1 85 ? -4.579 16.936 -8.865 1.00 96.56 85 LYS A N 1
ATOM 683 C CA . LYS A 1 85 ? -4.586 16.933 -7.393 1.00 96.56 85 LYS A CA 1
ATOM 684 C C . LYS A 1 85 ? -3.743 15.820 -6.779 1.00 96.56 85 LYS A C 1
ATOM 686 O O . LYS A 1 85 ? -3.502 15.847 -5.575 1.00 96.56 85 LYS A O 1
ATOM 691 N N . TYR A 1 86 ? -3.318 14.850 -7.589 1.00 97.94 86 TYR A N 1
ATOM 692 C CA . TYR A 1 86 ? -2.773 13.598 -7.099 1.00 97.94 86 TYR A CA 1
ATOM 693 C C . TYR A 1 86 ? -1.515 13.771 -6.240 1.00 97.94 86 TYR A C 1
ATOM 695 O O . TYR A 1 86 ? -0.508 14.350 -6.666 1.00 97.94 86 TYR A O 1
ATOM 703 N N . THR A 1 87 ? -1.565 13.195 -5.038 1.00 97.94 87 THR A N 1
ATOM 704 C CA . THR A 1 87 ? -0.422 13.084 -4.128 1.00 97.94 87 THR A CA 1
ATOM 705 C C . THR A 1 87 ? -0.327 11.701 -3.486 1.00 97.94 87 THR A C 1
ATOM 707 O O . THR A 1 87 ? -1.332 11.016 -3.294 1.00 97.94 87 THR A O 1
ATOM 710 N N . ALA A 1 88 ? 0.887 11.291 -3.117 1.00 97.75 88 ALA A N 1
ATOM 711 C CA . ALA A 1 88 ? 1.136 10.044 -2.397 1.00 97.75 88 ALA A CA 1
ATOM 712 C C . ALA A 1 88 ? 2.053 10.261 -1.189 1.00 97.75 88 ALA A C 1
ATOM 714 O O . ALA A 1 88 ? 3.028 11.013 -1.269 1.00 97.75 88 ALA A O 1
ATOM 715 N N . SER A 1 89 ? 1.774 9.588 -0.076 1.00 97.31 89 SER A N 1
ATOM 716 C CA . SER A 1 89 ? 2.622 9.556 1.115 1.00 97.31 89 SER A CA 1
ATOM 717 C C . SER A 1 89 ? 2.748 8.138 1.670 1.00 97.31 89 SER A C 1
ATOM 719 O O . SER A 1 89 ? 1.898 7.274 1.457 1.00 97.31 89 SER A O 1
ATOM 721 N N . THR A 1 90 ? 3.831 7.903 2.407 1.00 95.88 90 THR A N 1
ATOM 722 C CA . THR A 1 90 ? 4.076 6.640 3.107 1.00 95.88 90 THR A CA 1
ATOM 723 C C . THR A 1 90 ? 4.506 6.932 4.541 1.00 95.88 90 THR A C 1
ATOM 725 O O . THR A 1 90 ? 5.334 7.813 4.765 1.00 95.88 90 THR A O 1
ATOM 728 N N . ASN A 1 91 ? 3.947 6.205 5.508 1.00 94.94 91 ASN A N 1
ATOM 729 C CA . ASN A 1 91 ? 4.264 6.240 6.936 1.00 94.94 91 ASN A CA 1
ATOM 730 C C . ASN A 1 91 ? 4.328 7.662 7.521 1.00 94.94 91 ASN A C 1
ATOM 732 O O . ASN A 1 91 ? 5.241 7.997 8.271 1.00 94.94 91 ASN A O 1
ATOM 736 N N . GLY A 1 92 ? 3.377 8.521 7.135 1.00 91.38 92 GLY A N 1
ATOM 737 C CA . GLY A 1 92 ? 3.282 9.905 7.617 1.00 91.38 92 GLY A CA 1
ATOM 738 C C . GLY A 1 92 ? 4.360 10.862 7.091 1.00 91.38 92 GLY A C 1
ATOM 739 O O . GLY A 1 92 ? 4.405 12.016 7.510 1.00 91.38 92 GLY A O 1
ATOM 740 N N . MET A 1 93 ? 5.228 10.427 6.170 1.00 93.38 93 MET A N 1
ATOM 741 C CA . MET A 1 93 ? 6.208 11.310 5.532 1.00 93.38 93 MET A CA 1
ATOM 742 C C . MET A 1 93 ? 5.536 12.338 4.615 1.00 93.38 93 MET A C 1
ATOM 744 O O . MET A 1 93 ? 4.406 12.155 4.158 1.00 93.38 93 MET A O 1
ATOM 748 N N . LYS A 1 94 ? 6.278 13.405 4.283 1.00 95.06 94 LYS A N 1
ATOM 749 C CA . LYS A 1 94 ? 5.826 14.446 3.351 1.00 95.06 94 LYS A CA 1
ATOM 750 C C . LYS A 1 94 ? 5.317 13.827 2.043 1.00 95.06 94 LYS A C 1
ATOM 752 O O . LYS A 1 94 ? 6.044 13.066 1.391 1.00 95.06 94 LYS A O 1
ATOM 757 N N . ALA A 1 95 ? 4.096 14.210 1.675 1.00 96.81 95 ALA A N 1
ATOM 758 C CA . ALA A 1 95 ? 3.464 13.809 0.430 1.00 96.81 95 ALA A CA 1
ATOM 759 C C . ALA A 1 95 ? 4.263 14.302 -0.787 1.00 96.81 95 ALA A C 1
ATOM 761 O O . ALA A 1 95 ? 4.826 15.398 -0.771 1.00 96.81 95 ALA A O 1
ATOM 762 N N . MET A 1 96 ? 4.303 13.472 -1.823 1.00 96.50 96 MET A N 1
ATOM 763 C CA . MET A 1 96 ? 4.881 13.773 -3.129 1.00 96.50 96 MET A CA 1
ATOM 764 C C . MET A 1 96 ? 3.761 14.002 -4.133 1.00 96.50 96 MET A C 1
ATOM 766 O O . MET A 1 96 ? 2.762 13.283 -4.126 1.00 96.50 96 MET A O 1
ATOM 770 N N . THR A 1 97 ? 3.947 14.987 -5.001 1.00 95.94 97 THR A N 1
ATOM 771 C CA . THR A 1 97 ? 3.119 15.197 -6.192 1.00 95.94 97 THR A CA 1
ATOM 772 C C . THR A 1 97 ? 3.286 14.043 -7.183 1.00 95.94 97 THR A C 1
ATOM 774 O O . THR A 1 97 ? 4.263 13.293 -7.120 1.00 95.94 97 THR A O 1
ATOM 777 N N . GLN A 1 98 ? 2.364 13.920 -8.142 1.00 94.44 98 GLN A N 1
ATOM 778 C CA . GLN A 1 98 ? 2.466 12.933 -9.225 1.00 94.44 98 GLN A CA 1
ATOM 779 C C . GLN A 1 98 ? 3.823 12.988 -9.947 1.00 94.44 98 GLN A C 1
ATOM 781 O O . GLN A 1 98 ? 4.469 11.958 -10.131 1.00 94.44 98 GLN A O 1
ATOM 786 N N . ALA A 1 99 ? 4.284 14.188 -10.314 1.00 91.56 99 ALA A N 1
ATOM 787 C CA . ALA A 1 99 ? 5.536 14.376 -11.045 1.00 91.56 99 ALA A CA 1
ATOM 788 C C . ALA A 1 99 ? 6.760 13.916 -10.232 1.00 91.56 99 ALA A C 1
ATOM 790 O O . ALA A 1 99 ? 7.611 13.191 -10.747 1.00 91.56 99 ALA A O 1
ATOM 791 N N . GLU A 1 100 ? 6.827 14.282 -8.947 1.00 93.81 100 GLU A N 1
ATOM 792 C CA . GLU A 1 100 ? 7.897 13.833 -8.047 1.00 93.81 100 GLU A CA 1
ATOM 793 C C . GLU A 1 100 ? 7.874 12.312 -7.867 1.00 93.81 100 GLU A C 1
ATOM 795 O O . GLU A 1 100 ? 8.917 11.660 -7.935 1.00 93.81 100 GLU A O 1
ATOM 800 N N . LEU A 1 101 ? 6.684 11.736 -7.670 1.00 93.44 101 LEU A N 1
ATOM 801 C CA . LEU A 1 101 ? 6.511 10.301 -7.485 1.00 93.44 101 LEU A CA 1
ATOM 802 C C . LEU A 1 101 ? 6.970 9.514 -8.718 1.00 93.44 101 LEU A C 1
ATOM 804 O O . LEU A 1 101 ? 7.684 8.522 -8.580 1.00 93.44 101 LEU A O 1
ATOM 808 N N . MET A 1 102 ? 6.606 9.967 -9.919 1.00 90.75 102 MET A N 1
ATOM 809 C CA . MET A 1 102 ? 7.012 9.324 -11.170 1.00 90.75 102 MET A CA 1
ATOM 810 C C . MET A 1 102 ? 8.515 9.447 -11.440 1.00 90.75 102 MET A C 1
ATOM 812 O O . MET A 1 102 ? 9.110 8.511 -11.974 1.00 90.75 102 MET A O 1
ATOM 816 N N . ALA A 1 103 ? 9.140 10.559 -11.041 1.00 89.56 103 ALA A N 1
ATOM 817 C CA . ALA A 1 103 ? 10.586 10.742 -11.150 1.00 89.56 103 ALA A CA 1
ATOM 818 C C . ALA A 1 103 ? 11.366 9.841 -10.174 1.00 89.56 103 ALA A C 1
ATOM 820 O O . ALA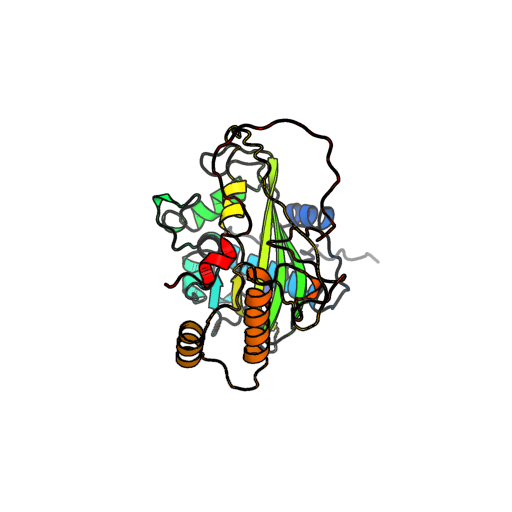 A 1 103 ? 12.410 9.291 -10.526 1.00 89.56 103 ALA A O 1
ATOM 821 N N . VAL A 1 104 ? 10.860 9.674 -8.949 1.00 90.38 104 VAL A N 1
ATOM 822 C CA . VAL A 1 104 ? 11.489 8.847 -7.907 1.00 90.38 104 VAL A CA 1
ATOM 823 C C . VAL A 1 104 ? 11.243 7.351 -8.135 1.00 90.38 104 VAL A C 1
ATOM 825 O O . VAL A 1 104 ? 12.148 6.547 -7.916 1.00 90.38 104 VAL A O 1
ATOM 828 N N . GLY A 1 105 ? 10.050 6.974 -8.593 1.00 90.44 105 GLY A N 1
ATOM 829 C CA . GLY A 1 105 ? 9.614 5.588 -8.759 1.00 90.44 105 GLY A CA 1
ATOM 830 C C . GLY A 1 105 ? 8.924 5.008 -7.517 1.00 90.44 105 GLY A C 1
ATOM 831 O O . GLY A 1 105 ? 9.195 5.400 -6.378 1.00 90.44 105 GLY A O 1
ATOM 832 N N . SER A 1 106 ? 8.034 4.036 -7.745 1.00 89.75 106 SER A N 1
ATOM 833 C CA . SER A 1 106 ? 7.162 3.445 -6.718 1.00 89.75 106 SER A CA 1
ATOM 834 C C . SER A 1 106 ? 7.930 2.760 -5.587 1.00 89.75 106 SER A C 1
ATOM 836 O O . SER A 1 106 ? 7.676 3.067 -4.429 1.00 89.75 106 SER A O 1
ATOM 838 N N . TYR A 1 107 ? 8.903 1.894 -5.892 1.00 90.50 107 TYR A N 1
ATOM 839 C CA . TYR A 1 107 ? 9.688 1.167 -4.883 1.00 90.50 107 TYR A CA 1
ATOM 840 C C . TYR A 1 107 ? 10.428 2.111 -3.943 1.00 90.50 107 TYR A C 1
ATOM 842 O O . TYR A 1 107 ? 10.359 1.972 -2.722 1.00 90.50 107 TYR A O 1
ATOM 850 N N . LYS A 1 108 ? 11.102 3.112 -4.522 1.00 92.88 108 LYS A N 1
ATOM 851 C CA . LYS A 1 108 ? 11.808 4.129 -3.753 1.00 92.88 108 LYS A CA 1
ATOM 852 C C . LYS A 1 108 ? 10.847 4.882 -2.858 1.00 92.88 108 LYS A C 1
ATOM 854 O O . LYS A 1 108 ? 11.160 5.002 -1.685 1.00 92.88 108 LYS A O 1
ATOM 859 N N . HIS A 1 109 ? 9.702 5.334 -3.383 1.00 93.94 109 HIS A N 1
ATOM 860 C CA . HIS A 1 109 ? 8.667 6.022 -2.609 1.00 93.94 109 HIS A CA 1
ATOM 861 C C . HIS A 1 109 ? 8.112 5.167 -1.463 1.00 93.94 109 HIS A C 1
ATOM 863 O O . HIS A 1 109 ? 8.066 5.626 -0.322 1.00 93.94 109 HIS A O 1
ATOM 869 N N . PHE A 1 110 ? 7.731 3.928 -1.767 1.00 94.62 110 PHE A N 1
ATOM 870 C CA . PHE A 1 110 ? 7.133 2.998 -0.819 1.00 94.62 110 PHE A CA 1
ATOM 871 C C . PHE A 1 110 ? 8.108 2.651 0.308 1.00 94.62 110 PHE A C 1
ATOM 873 O O . PHE A 1 110 ? 7.695 2.548 1.455 1.00 94.62 110 PHE A O 1
ATOM 880 N N . LEU A 1 111 ? 9.411 2.542 0.028 1.00 95.19 111 LEU A N 1
ATOM 881 C CA . LEU A 1 111 ? 10.440 2.173 1.011 1.00 95.19 111 LEU A CA 1
ATOM 882 C C . LEU A 1 111 ? 11.214 3.361 1.592 1.00 95.19 111 LEU A C 1
ATOM 884 O O . LEU A 1 111 ? 12.225 3.152 2.270 1.00 95.19 111 LEU A O 1
ATOM 888 N N . ARG A 1 112 ? 10.750 4.599 1.363 1.00 92.56 112 ARG A N 1
ATOM 889 C CA . ARG A 1 112 ? 11.370 5.799 1.947 1.00 92.56 112 ARG A CA 1
ATOM 890 C C . ARG A 1 112 ? 11.489 5.659 3.461 1.00 92.56 112 ARG A C 1
ATOM 892 O O . ARG A 1 112 ? 10.669 5.036 4.138 1.00 92.56 112 ARG A O 1
ATOM 899 N N . THR A 1 113 ? 12.543 6.254 3.998 1.00 93.31 113 THR A N 1
ATOM 900 C CA . THR A 1 113 ? 12.852 6.160 5.417 1.00 93.31 113 THR A CA 1
ATOM 901 C C . THR A 1 113 ? 13.629 7.378 5.884 1.00 93.31 113 THR A C 1
ATOM 903 O O . THR A 1 113 ? 14.426 7.942 5.139 1.00 93.31 113 THR A O 1
ATOM 906 N N . THR A 1 114 ? 13.408 7.763 7.136 1.00 92.25 114 THR A N 1
ATOM 907 C CA . THR A 1 114 ? 14.202 8.770 7.850 1.00 92.25 114 THR A CA 1
ATOM 908 C C . THR A 1 114 ? 15.309 8.140 8.695 1.00 92.25 114 THR A C 1
ATOM 910 O O . THR A 1 114 ? 16.055 8.863 9.348 1.00 92.25 114 THR A O 1
ATOM 913 N N . LEU A 1 115 ? 15.434 6.805 8.689 1.00 92.50 115 LEU A N 1
ATOM 914 C CA . LEU A 1 115 ? 16.498 6.113 9.415 1.00 92.50 115 LEU A CA 1
ATOM 915 C C . LEU A 1 115 ? 17.882 6.613 8.963 1.00 92.50 115 LEU A C 1
ATOM 917 O O . LEU A 1 115 ? 18.074 6.829 7.758 1.00 92.50 115 LEU A O 1
ATOM 921 N N . PRO A 1 116 ? 18.853 6.737 9.882 1.00 92.00 116 PRO A N 1
ATOM 922 C CA . PRO A 1 116 ? 20.252 6.956 9.528 1.00 92.00 116 PRO A CA 1
ATOM 923 C C . PRO A 1 116 ? 20.766 5.873 8.559 1.00 92.00 116 PRO A C 1
ATOM 925 O O . PRO A 1 116 ? 20.341 4.719 8.691 1.00 92.00 116 PRO A O 1
ATOM 928 N N . PRO A 1 117 ? 21.626 6.206 7.573 1.00 91.94 117 PRO A N 1
ATOM 929 C CA . PRO A 1 117 ? 22.099 5.260 6.556 1.00 91.94 117 PRO A CA 1
ATOM 930 C C . PRO A 1 117 ? 22.642 3.931 7.102 1.00 91.94 117 PRO A C 1
ATOM 932 O O . PRO A 1 117 ? 22.381 2.881 6.525 1.00 91.94 117 PRO A O 1
ATOM 935 N N . GLU A 1 118 ? 23.333 3.957 8.237 1.00 90.38 118 GLU A N 1
ATOM 936 C CA . GLU A 1 118 ? 23.903 2.800 8.936 1.00 90.38 118 GLU A CA 1
ATOM 937 C C . GLU A 1 118 ? 22.859 1.807 9.476 1.00 90.38 118 GLU A C 1
ATOM 939 O O . GLU A 1 118 ? 23.187 0.661 9.773 1.00 90.38 118 GLU A O 1
ATOM 944 N N . HIS A 1 119 ? 21.595 2.220 9.583 1.00 90.94 119 HIS A N 1
ATOM 945 C CA . HIS A 1 119 ? 20.482 1.387 10.046 1.00 90.94 119 HIS A CA 1
ATOM 946 C C . HIS A 1 119 ? 19.544 0.958 8.910 1.00 90.94 119 HIS A C 1
ATOM 948 O O . HIS A 1 119 ? 18.484 0.372 9.151 1.00 90.94 119 HIS A O 1
ATOM 954 N N . ARG A 1 120 ? 19.893 1.262 7.655 1.00 92.50 120 ARG A N 1
ATOM 955 C CA . ARG A 1 120 ? 19.077 0.920 6.488 1.00 92.50 120 ARG A CA 1
ATOM 956 C C . ARG A 1 120 ? 19.472 -0.450 5.950 1.00 92.50 120 ARG A C 1
ATOM 958 O O . ARG A 1 120 ? 20.509 -0.595 5.317 1.00 92.50 120 ARG A O 1
ATOM 965 N N . ILE A 1 121 ? 18.582 -1.428 6.119 1.00 92.31 121 ILE A N 1
ATOM 966 C CA . ILE A 1 121 ? 18.667 -2.722 5.417 1.00 92.31 121 ILE A CA 1
ATOM 967 C C . ILE A 1 121 ? 18.640 -2.510 3.892 1.00 92.31 121 ILE A C 1
ATOM 969 O O . ILE A 1 121 ? 19.380 -3.132 3.136 1.00 92.31 121 ILE A O 1
ATOM 973 N N . TYR A 1 122 ? 17.794 -1.584 3.442 1.00 94.38 122 TYR A N 1
ATOM 974 C CA . TYR A 1 122 ? 17.713 -1.124 2.064 1.00 94.38 122 TYR A CA 1
ATOM 975 C C . TYR A 1 122 ? 17.749 0.399 2.054 1.00 94.38 122 TYR A C 1
ATOM 977 O O . TYR A 1 122 ? 16.967 1.041 2.758 1.00 94.38 122 TYR A O 1
ATOM 985 N N . ASP A 1 123 ? 18.659 0.968 1.267 1.00 94.50 123 ASP A N 1
ATOM 986 C CA . ASP A 1 123 ? 18.839 2.411 1.160 1.00 94.50 123 ASP A CA 1
ATOM 987 C C . ASP A 1 123 ? 18.221 2.941 -0.145 1.00 94.50 123 ASP A C 1
ATOM 989 O O . ASP A 1 123 ? 18.867 2.855 -1.192 1.00 94.50 123 ASP A O 1
ATOM 993 N N . PRO A 1 124 ? 16.986 3.484 -0.120 1.00 93.31 124 PRO A N 1
ATOM 994 C CA . PRO A 1 124 ? 16.322 3.975 -1.326 1.00 93.31 124 PRO A CA 1
ATOM 995 C C . PRO A 1 124 ? 17.043 5.179 -1.950 1.00 93.31 124 PRO A C 1
ATOM 997 O O . PRO A 1 124 ? 16.887 5.422 -3.146 1.00 93.31 124 PRO A O 1
ATOM 1000 N N . ASP A 1 125 ? 17.849 5.922 -1.186 1.00 92.81 125 ASP A N 1
ATOM 1001 C CA . ASP A 1 125 ? 18.545 7.113 -1.687 1.00 92.81 125 ASP A CA 1
ATOM 1002 C C . ASP A 1 125 ? 19.717 6.751 -2.615 1.00 92.81 125 ASP A C 1
ATOM 1004 O O . ASP A 1 125 ? 20.083 7.543 -3.481 1.00 92.81 125 ASP A O 1
ATOM 1008 N N . LYS A 1 126 ? 20.256 5.529 -2.497 1.00 93.69 126 LYS A N 1
ATOM 1009 C CA . LYS A 1 126 ? 21.322 4.992 -3.365 1.00 93.69 126 LYS A CA 1
ATOM 1010 C C . LYS A 1 126 ? 20.803 4.329 -4.638 1.00 93.69 126 LYS A C 1
ATOM 1012 O O . LYS A 1 126 ? 21.588 3.848 -5.450 1.00 93.69 126 LYS A O 1
ATOM 1017 N N . GLU A 1 127 ? 19.490 4.281 -4.808 1.00 94.81 127 GLU A N 1
ATOM 1018 C CA . GLU A 1 127 ? 18.848 3.522 -5.870 1.00 94.81 127 GLU A CA 1
ATOM 1019 C C . GLU A 1 127 ? 18.347 4.452 -6.968 1.00 94.81 127 GLU A C 1
ATOM 1021 O O . GLU A 1 127 ? 17.932 5.590 -6.739 1.00 94.81 127 GLU A O 1
ATOM 1026 N N . THR A 1 128 ? 18.336 3.940 -8.187 1.00 92.62 128 THR A N 1
ATOM 1027 C CA . THR A 1 128 ? 17.610 4.527 -9.311 1.00 92.62 128 THR A CA 1
ATOM 1028 C C . THR A 1 128 ? 16.257 3.832 -9.456 1.00 92.62 128 THR A C 1
ATOM 1030 O O . THR A 1 128 ? 16.007 2.776 -8.867 1.00 92.62 128 THR A O 1
ATOM 1033 N N . LEU A 1 129 ? 15.366 4.396 -10.274 1.00 89.00 129 LEU A N 1
ATOM 1034 C CA . LEU A 1 129 ? 14.116 3.720 -10.632 1.00 89.00 129 LEU A CA 1
ATOM 1035 C C . LEU A 1 129 ? 14.398 2.334 -11.238 1.00 89.00 129 LEU A C 1
ATOM 1037 O O . LEU A 1 129 ? 13.751 1.355 -10.877 1.00 89.00 129 LEU A O 1
ATOM 1041 N N . GLN A 1 130 ? 15.402 2.238 -12.112 1.00 90.75 130 GLN A N 1
ATOM 1042 C CA . GLN A 1 130 ? 15.756 0.988 -12.780 1.00 90.75 130 GLN A CA 1
ATOM 1043 C C . GLN A 1 130 ? 16.398 -0.025 -11.824 1.00 90.75 130 GLN A C 1
ATOM 1045 O O . GLN A 1 130 ? 16.018 -1.193 -11.849 1.00 90.75 130 GLN A O 1
ATOM 1050 N N . SER A 1 131 ? 17.332 0.400 -10.964 1.00 94.62 131 SER A N 1
ATOM 1051 C CA . SER A 1 131 ? 18.008 -0.514 -10.029 1.00 94.62 131 SER A CA 1
ATOM 1052 C C . SER A 1 131 ? 17.067 -1.027 -8.939 1.00 94.62 131 SER A C 1
ATOM 1054 O O . SER A 1 131 ? 17.093 -2.217 -8.628 1.00 94.62 131 SER A O 1
ATOM 1056 N N . SER A 1 132 ? 16.172 -0.176 -8.422 1.00 93.44 132 SER A N 1
ATOM 1057 C CA . SER A 1 132 ? 15.146 -0.604 -7.464 1.00 93.44 132 SER A CA 1
ATOM 1058 C C . SER A 1 132 ? 14.181 -1.615 -8.086 1.00 93.44 132 SER A C 1
ATOM 1060 O O . SER A 1 132 ? 13.971 -2.683 -7.515 1.00 93.44 132 SER A O 1
ATOM 1062 N N . MET A 1 133 ? 13.669 -1.342 -9.290 1.00 91.94 133 MET A N 1
ATOM 1063 C CA . MET A 1 133 ? 12.801 -2.275 -10.012 1.00 91.94 133 MET A CA 1
ATOM 1064 C C . MET A 1 133 ? 13.505 -3.606 -10.306 1.00 91.94 133 MET A C 1
ATOM 1066 O O . MET A 1 133 ? 12.939 -4.661 -10.035 1.00 91.94 133 MET A O 1
ATOM 1070 N N . ALA A 1 134 ? 14.744 -3.572 -10.804 1.00 94.06 134 ALA A N 1
ATOM 1071 C CA . ALA A 1 134 ? 15.522 -4.780 -11.071 1.00 94.06 134 ALA A CA 1
ATOM 1072 C C . ALA A 1 134 ? 15.757 -5.605 -9.797 1.00 94.06 134 ALA A C 1
ATOM 1074 O O . ALA A 1 134 ? 15.607 -6.822 -9.831 1.00 94.06 134 ALA A O 1
ATOM 1075 N N . THR A 1 135 ? 16.056 -4.948 -8.670 1.00 95.88 135 THR A N 1
ATOM 1076 C CA . THR A 1 135 ? 16.272 -5.613 -7.375 1.00 95.88 135 THR A CA 1
ATOM 1077 C C . THR A 1 135 ? 15.041 -6.407 -6.940 1.00 95.88 135 THR A C 1
ATOM 1079 O O . THR A 1 135 ? 15.157 -7.581 -6.600 1.00 95.88 135 THR A O 1
ATOM 1082 N N . PHE A 1 136 ? 13.853 -5.796 -6.967 1.00 95.31 136 PHE A N 1
ATOM 1083 C CA . PHE A 1 136 ? 12.638 -6.460 -6.485 1.00 95.31 136 PHE A CA 1
ATOM 1084 C C . PHE A 1 136 ? 12.060 -7.472 -7.479 1.00 95.31 136 PHE A C 1
ATOM 1086 O O . PHE A 1 136 ? 11.557 -8.506 -7.050 1.00 95.31 136 PHE A O 1
ATOM 1093 N N . LEU A 1 137 ? 12.183 -7.237 -8.790 1.00 94.25 137 LEU A N 1
ATOM 1094 C CA . LEU A 1 137 ? 11.807 -8.238 -9.796 1.00 94.25 137 LEU A CA 1
ATOM 1095 C C . LEU A 1 137 ? 12.729 -9.462 -9.763 1.00 94.25 137 LEU A C 1
ATOM 1097 O O . LEU A 1 137 ? 12.258 -10.577 -9.965 1.00 94.25 137 LEU A O 1
ATOM 1101 N N . ALA A 1 138 ? 14.023 -9.266 -9.485 1.00 96.44 138 ALA A N 1
ATOM 1102 C CA . ALA A 1 138 ? 14.951 -10.372 -9.279 1.00 96.44 138 ALA A CA 1
ATOM 1103 C C . ALA A 1 138 ? 14.604 -11.157 -8.009 1.00 96.44 138 ALA A C 1
ATOM 1105 O O . ALA A 1 138 ? 14.551 -12.380 -8.066 1.00 96.44 138 ALA A O 1
ATOM 1106 N N . ALA A 1 139 ? 14.321 -10.477 -6.892 1.00 97.19 139 ALA A N 1
ATOM 1107 C CA . ALA A 1 139 ? 13.966 -11.133 -5.634 1.00 97.19 139 ALA A CA 1
ATOM 1108 C C . ALA A 1 139 ? 12.657 -11.940 -5.737 1.00 97.19 139 ALA A C 1
ATOM 1110 O O . ALA A 1 139 ? 12.574 -13.048 -5.208 1.00 97.19 139 ALA A O 1
ATOM 1111 N N . PHE A 1 140 ? 11.657 -11.411 -6.452 1.00 97.56 140 PHE A N 1
ATOM 1112 C CA . PHE A 1 140 ? 10.311 -11.979 -6.558 1.00 97.56 140 PHE A CA 1
ATOM 1113 C C . PHE A 1 140 ? 9.950 -12.357 -8.006 1.00 97.56 140 PHE A C 1
ATOM 1115 O O . PHE A 1 140 ? 9.108 -11.698 -8.621 1.00 97.56 140 PHE A O 1
ATOM 1122 N N . PRO A 1 141 ? 10.517 -13.439 -8.573 1.00 96.44 141 PRO A N 1
ATOM 1123 C CA . PRO A 1 141 ? 10.265 -13.826 -9.965 1.00 96.44 141 PRO A CA 1
ATOM 1124 C C . PRO A 1 141 ? 8.804 -14.226 -10.236 1.00 96.44 141 PRO A C 1
ATOM 1126 O O . PRO A 1 141 ? 8.324 -14.080 -11.358 1.00 96.44 141 PRO A O 1
ATOM 1129 N N . ARG A 1 142 ? 8.063 -14.680 -9.212 1.00 95.19 142 ARG A N 1
ATOM 1130 C CA . ARG A 1 142 ? 6.605 -14.914 -9.281 1.00 95.19 142 ARG A CA 1
ATOM 1131 C C . ARG A 1 142 ? 5.760 -13.643 -9.123 1.00 95.19 142 ARG A C 1
ATOM 1133 O O . ARG A 1 142 ? 4.533 -13.703 -9.178 1.00 95.19 142 ARG A O 1
ATOM 1140 N N . GLY A 1 143 ? 6.410 -12.500 -8.941 1.00 95.19 143 GLY A N 1
ATOM 1141 C CA . GLY A 1 143 ? 5.796 -11.237 -8.577 1.00 95.19 143 GLY A CA 1
ATOM 1142 C C . GLY A 1 143 ? 5.554 -11.100 -7.076 1.00 95.19 143 GLY A C 1
ATOM 1143 O O . GLY A 1 143 ? 5.701 -12.034 -6.287 1.00 95.19 143 GLY A O 1
ATOM 1144 N N . PHE A 1 144 ? 5.166 -9.889 -6.701 1.00 96.31 144 PHE A N 1
ATOM 1145 C CA . PHE A 1 144 ? 4.726 -9.516 -5.366 1.00 96.31 144 PHE A CA 1
ATOM 1146 C C . PHE A 1 144 ? 3.249 -9.139 -5.537 1.00 96.31 144 PHE A C 1
ATOM 1148 O O . PHE A 1 144 ? 2.931 -8.261 -6.337 1.00 96.31 144 PHE A O 1
ATOM 1155 N N . THR A 1 145 ? 2.323 -9.849 -4.899 1.00 97.06 145 THR A N 1
ATOM 1156 C CA . THR A 1 145 ? 0.879 -9.636 -5.076 1.00 97.06 145 THR A CA 1
ATOM 1157 C C . THR A 1 145 ? 0.270 -8.940 -3.873 1.00 97.06 145 THR A C 1
ATOM 1159 O O . THR A 1 145 ? 0.736 -9.133 -2.753 1.00 97.06 145 THR A O 1
ATOM 1162 N N . ILE A 1 146 ? -0.769 -8.136 -4.104 1.00 97.81 146 ILE A N 1
ATOM 1163 C CA . ILE A 1 146 ? -1.463 -7.349 -3.081 1.00 97.81 146 ILE A CA 1
ATOM 1164 C C . ILE A 1 146 ? -2.950 -7.712 -2.994 1.00 97.81 146 ILE A C 1
ATOM 1166 O O . ILE A 1 146 ? -3.630 -7.831 -4.017 1.00 97.81 146 ILE A O 1
ATOM 1170 N N . GLU A 1 147 ? -3.460 -7.864 -1.777 1.00 98.19 147 GLU A N 1
ATOM 1171 C CA . GLU A 1 147 ? -4.834 -8.234 -1.436 1.00 98.19 147 GLU A CA 1
ATOM 1172 C C . GLU A 1 147 ? -5.450 -7.205 -0.491 1.00 98.19 147 GLU A C 1
ATOM 1174 O O . GLU A 1 147 ? -4.840 -6.839 0.512 1.00 98.19 147 GLU A O 1
ATOM 1179 N N . VAL A 1 148 ? -6.672 -6.769 -0.785 1.00 98.44 148 VAL A N 1
ATOM 1180 C CA . VAL A 1 148 ? -7.526 -6.019 0.138 1.00 98.44 148 VAL A CA 1
ATOM 1181 C C . VAL A 1 148 ? -8.182 -7.017 1.079 1.00 98.44 148 VAL A C 1
ATOM 1183 O O . VAL A 1 148 ? -8.914 -7.901 0.638 1.00 98.44 148 VAL A O 1
ATOM 1186 N N . LEU A 1 149 ? -7.903 -6.867 2.371 1.00 97.50 149 LEU A N 1
ATOM 1187 C CA . LEU A 1 149 ? -8.395 -7.754 3.421 1.00 97.50 149 LEU A CA 1
ATOM 1188 C C . LEU A 1 149 ? -9.717 -7.289 4.022 1.00 97.50 149 LEU A C 1
ATOM 1190 O O . LEU A 1 149 ? -10.489 -8.131 4.472 1.00 97.50 149 LEU A O 1
ATOM 1194 N N . ASP A 1 150 ? -9.927 -5.973 4.077 1.00 95.88 150 ASP A N 1
ATOM 1195 C CA . ASP A 1 150 ? -11.123 -5.341 4.633 1.00 95.88 150 ASP A CA 1
ATOM 1196 C C . ASP A 1 150 ? -11.208 -3.871 4.184 1.00 95.88 150 ASP A C 1
ATOM 1198 O O . ASP A 1 150 ? -10.169 -3.229 3.987 1.00 95.88 150 ASP A O 1
ATOM 1202 N N . VAL A 1 151 ? -12.418 -3.324 4.059 1.00 97.75 151 VAL A N 1
ATOM 1203 C CA . VAL A 1 151 ? -12.671 -1.908 3.746 1.00 97.75 151 VAL A CA 1
ATOM 1204 C C . VAL A 1 151 ? -13.460 -1.276 4.888 1.00 97.75 151 VAL A C 1
ATOM 1206 O O . VAL A 1 151 ? -14.640 -1.538 5.086 1.00 97.75 151 VAL A O 1
ATOM 1209 N N . TYR A 1 152 ? -12.804 -0.388 5.632 1.00 94.62 152 TYR A N 1
ATOM 1210 C CA . TYR A 1 152 ? -13.356 0.244 6.829 1.00 94.62 152 TYR A CA 1
ATOM 1211 C C . TYR A 1 152 ? -14.252 1.446 6.530 1.00 94.62 152 TYR A C 1
ATOM 1213 O O . TYR A 1 152 ? -15.092 1.806 7.350 1.00 94.62 152 TYR A O 1
ATOM 1221 N N . ASN A 1 153 ? -14.042 2.108 5.390 1.00 94.19 153 ASN A N 1
ATOM 1222 C CA . ASN A 1 153 ? -14.840 3.259 4.981 1.00 94.19 153 ASN A CA 1
ATOM 1223 C C . ASN A 1 153 ? -14.912 3.376 3.454 1.00 94.19 153 ASN A C 1
ATOM 1225 O O . ASN A 1 153 ? -13.957 3.020 2.765 1.00 94.19 153 ASN A O 1
ATOM 1229 N N . GLY A 1 154 ? -16.025 3.903 2.940 1.00 95.19 154 GLY A N 1
ATOM 1230 C CA . GLY A 1 154 ? -16.231 4.165 1.513 1.00 95.19 154 GLY A CA 1
ATOM 1231 C C . GLY A 1 154 ? -15.796 5.565 1.052 1.00 95.19 154 GLY A C 1
ATOM 1232 O O . GLY A 1 154 ? -15.228 6.338 1.828 1.00 95.19 154 GLY A O 1
ATOM 1233 N N . PRO A 1 155 ? -16.052 5.912 -0.224 1.00 96.75 155 PRO A N 1
ATOM 1234 C CA . PRO A 1 155 ? -15.776 7.240 -0.774 1.00 96.75 155 PRO A CA 1
ATOM 1235 C C . PRO A 1 155 ? -16.440 8.373 0.036 1.00 96.75 155 PRO A C 1
ATOM 1237 O O . PRO A 1 155 ? -17.496 8.156 0.632 1.00 96.75 155 PRO A O 1
ATOM 1240 N N . PRO A 1 156 ? -15.854 9.587 0.067 1.00 97.38 156 PRO A N 1
ATOM 1241 C CA . PRO A 1 156 ? -14.671 10.016 -0.688 1.00 97.38 156 PRO A CA 1
ATOM 1242 C C . PRO A 1 156 ? -13.336 9.671 -0.009 1.00 97.38 156 PRO A C 1
ATOM 1244 O O . P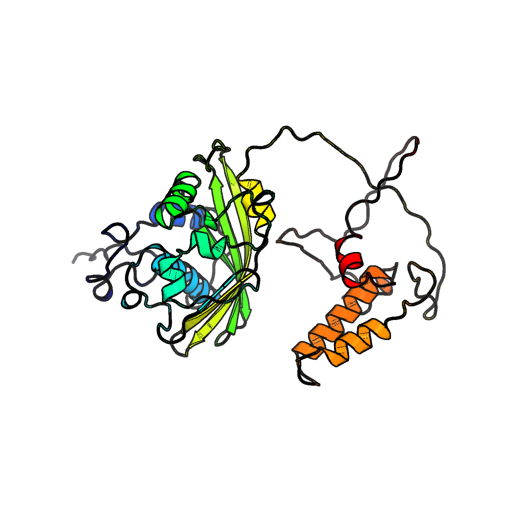RO A 1 156 ? -12.287 9.946 -0.577 1.00 97.38 156 PRO A O 1
ATOM 1247 N N . LYS A 1 157 ? -13.339 9.089 1.199 1.00 97.62 157 LYS A N 1
ATOM 1248 C CA . LYS A 1 157 ? -12.123 8.683 1.927 1.00 97.62 157 LYS A CA 1
ATOM 1249 C C . LYS A 1 157 ? -12.172 7.187 2.220 1.00 97.62 157 LYS A C 1
ATOM 1251 O O . LYS A 1 157 ? -12.604 6.769 3.292 1.00 97.62 157 LYS A O 1
ATOM 1256 N N . ILE A 1 158 ? -11.707 6.392 1.270 1.00 98.50 158 ILE A N 1
ATOM 1257 C CA . ILE A 1 158 ? -11.677 4.940 1.380 1.00 98.50 158 ILE A CA 1
ATOM 1258 C C . ILE A 1 158 ? -10.501 4.540 2.267 1.00 98.50 158 ILE A C 1
ATOM 1260 O O . ILE A 1 158 ? -9.354 4.774 1.898 1.00 98.50 158 ILE A O 1
ATOM 1264 N N . ALA A 1 159 ? -10.768 3.925 3.415 1.00 98.25 159 ALA A N 1
ATOM 1265 C CA . ALA A 1 159 ? -9.738 3.356 4.281 1.00 98.25 159 ALA A CA 1
ATOM 1266 C C . ALA A 1 159 ? -9.844 1.834 4.238 1.00 98.25 159 ALA A C 1
ATOM 1268 O O . ALA A 1 159 ? -10.918 1.294 4.493 1.00 98.25 159 ALA A O 1
ATOM 1269 N N . PHE A 1 160 ? -8.756 1.141 3.915 1.00 98.44 160 PHE A N 1
ATOM 1270 C CA . PHE A 1 160 ? -8.773 -0.310 3.753 1.00 98.44 160 PHE A CA 1
ATOM 1271 C C . PHE A 1 160 ? -7.490 -0.958 4.267 1.00 98.44 160 PHE A C 1
ATOM 1273 O O . PHE A 1 160 ? -6.400 -0.384 4.196 1.00 98.44 160 PHE A O 1
ATOM 1280 N N . LYS A 1 161 ? -7.625 -2.174 4.794 1.00 97.75 161 LYS A N 1
ATOM 1281 C CA . LYS A 1 161 ? -6.503 -3.020 5.198 1.00 97.75 161 LYS A CA 1
ATOM 1282 C C . LYS A 1 161 ? -6.046 -3.842 4.005 1.00 97.75 161 LYS A C 1
ATOM 1284 O O . LYS A 1 161 ? -6.871 -4.384 3.271 1.00 97.75 161 LYS A O 1
ATOM 1289 N N . PHE A 1 162 ? -4.739 -3.987 3.844 1.00 97.75 162 PHE A N 1
ATOM 1290 C CA . PHE A 1 162 ? -4.166 -4.798 2.781 1.00 97.75 162 PHE A CA 1
ATOM 1291 C C . PHE A 1 162 ? -3.076 -5.742 3.290 1.00 97.75 162 PHE A C 1
ATOM 1293 O O . PHE A 1 162 ? -2.516 -5.565 4.377 1.00 97.75 162 PHE A O 1
ATOM 1300 N N . ARG A 1 163 ? -2.778 -6.737 2.459 1.00 97.06 163 ARG A N 1
ATOM 1301 C CA . ARG A 1 163 ? -1.661 -7.673 2.570 1.00 97.06 163 ARG A CA 1
ATOM 1302 C C . ARG A 1 163 ? -0.899 -7.678 1.261 1.00 97.06 163 ARG A C 1
ATOM 1304 O O . ARG A 1 163 ? -1.524 -7.734 0.209 1.00 97.06 163 ARG A O 1
ATOM 1311 N N . HIS A 1 164 ? 0.422 -7.647 1.312 1.00 96.88 164 HIS A N 1
ATOM 1312 C CA . HIS A 1 164 ? 1.275 -7.744 0.136 1.00 96.88 164 HIS A CA 1
ATOM 1313 C C . HIS A 1 164 ? 2.314 -8.838 0.368 1.00 96.88 164 HIS A C 1
ATOM 1315 O O . HIS A 1 164 ? 2.952 -8.847 1.420 1.00 96.88 164 HIS A O 1
ATOM 1321 N N . TRP A 1 165 ? 2.454 -9.786 -0.558 1.00 97.69 165 TRP A N 1
ATOM 1322 C CA . TRP A 1 165 ? 3.353 -10.921 -0.370 1.00 97.69 165 TRP A CA 1
ATOM 1323 C C . TRP A 1 165 ? 3.917 -11.483 -1.670 1.00 97.69 165 TRP A C 1
ATOM 1325 O O . TRP A 1 165 ? 3.391 -11.262 -2.759 1.00 97.69 165 TRP A O 1
ATOM 1335 N N . GLY A 1 166 ? 4.995 -12.246 -1.532 1.00 97.19 166 GLY A N 1
ATOM 1336 C CA . GLY A 1 166 ? 5.633 -13.020 -2.589 1.00 97.19 166 GLY A CA 1
ATOM 1337 C C . GLY A 1 166 ? 6.706 -13.923 -1.994 1.00 97.19 166 GLY A C 1
ATOM 1338 O O . GLY A 1 166 ? 6.922 -13.928 -0.784 1.00 97.19 166 GLY A O 1
ATOM 1339 N N . TYR A 1 167 ? 7.378 -14.701 -2.832 1.00 97.00 167 TYR A N 1
ATOM 1340 C CA . TYR A 1 167 ? 8.398 -15.650 -2.387 1.00 97.00 167 TYR A CA 1
ATOM 1341 C C . TYR A 1 167 ? 9.768 -15.220 -2.892 1.00 97.00 167 TYR A C 1
ATOM 1343 O O . TYR A 1 167 ? 9.930 -14.985 -4.091 1.00 97.00 167 TYR A O 1
ATOM 1351 N N . MET A 1 168 ? 10.742 -15.118 -1.984 1.00 96.31 168 MET A N 1
ATOM 1352 C CA . MET A 1 168 ? 12.100 -14.693 -2.331 1.00 96.31 168 MET A CA 1
ATOM 1353 C C . MET A 1 168 ? 12.888 -15.844 -2.974 1.00 96.31 168 MET A C 1
ATOM 1355 O O . MET A 1 168 ? 13.719 -16.502 -2.345 1.00 96.31 168 MET A O 1
ATOM 1359 N N . GLU A 1 169 ? 12.557 -16.135 -4.227 1.00 96.69 169 GLU A N 1
ATOM 1360 C CA . GLU A 1 169 ? 13.138 -17.220 -5.029 1.00 96.69 169 GLU A CA 1
ATOM 1361 C C . GLU A 1 169 ? 14.318 -16.767 -5.886 1.00 96.69 169 GLU A C 1
ATOM 1363 O O . GLU A 1 169 ? 15.061 -17.605 -6.395 1.00 96.69 169 GLU A O 1
ATOM 1368 N N . GLY A 1 170 ? 14.522 -15.456 -6.016 1.00 96.75 170 GLY A N 1
ATOM 1369 C CA . GLY A 1 170 ? 15.766 -14.896 -6.524 1.00 96.75 170 GLY A CA 1
ATOM 1370 C C . GLY A 1 170 ? 16.500 -14.058 -5.475 1.00 96.75 170 GLY A C 1
ATOM 1371 O O . GLY A 1 170 ? 16.026 -13.895 -4.346 1.00 96.75 170 GLY A O 1
ATOM 1372 N N . PRO A 1 171 ? 17.704 -13.573 -5.811 1.00 96.25 171 PRO A N 1
ATOM 1373 C CA . PRO A 1 171 ? 18.548 -12.852 -4.872 1.00 96.25 171 PRO A CA 1
ATOM 1374 C C . PRO A 1 171 ? 17.996 -11.456 -4.567 1.00 96.25 171 PRO A C 1
ATOM 1376 O O . PRO A 1 171 ? 17.433 -10.787 -5.436 1.00 96.25 171 PRO A O 1
ATOM 1379 N N . PHE A 1 172 ? 18.237 -10.984 -3.346 1.00 95.75 172 PHE A N 1
ATOM 1380 C CA . PHE A 1 172 ? 17.989 -9.605 -2.933 1.00 95.75 172 PHE A CA 1
ATOM 1381 C C . PHE A 1 172 ? 19.323 -8.965 -2.553 1.00 95.75 172 PHE A C 1
ATOM 1383 O O . PHE A 1 172 ? 19.847 -9.191 -1.463 1.00 95.75 172 PHE A O 1
ATOM 1390 N N . LYS A 1 173 ? 19.892 -8.168 -3.465 1.00 92.88 173 LYS A N 1
ATOM 1391 C CA . LYS A 1 173 ? 21.263 -7.643 -3.333 1.00 92.88 173 LYS A CA 1
ATOM 1392 C C . LYS A 1 173 ? 22.254 -8.786 -3.067 1.00 92.88 173 LYS A C 1
ATOM 1394 O O . LYS A 1 173 ? 22.287 -9.740 -3.838 1.00 92.88 173 LYS A O 1
ATOM 1399 N N . ASP A 1 174 ? 23.009 -8.708 -1.976 1.00 91.94 174 ASP A N 1
ATOM 1400 C CA . ASP A 1 174 ? 24.004 -9.708 -1.584 1.00 91.94 174 ASP A CA 1
ATOM 1401 C C . ASP A 1 174 ? 23.393 -10.899 -0.817 1.00 91.94 174 ASP A C 1
ATOM 1403 O O . ASP A 1 174 ? 24.114 -11.805 -0.397 1.00 91.94 174 ASP A O 1
ATOM 1407 N N . HIS A 1 175 ? 22.067 -10.925 -0.626 1.00 94.00 175 HIS A N 1
ATOM 1408 C CA . HIS A 1 175 ? 21.373 -12.010 0.062 1.00 94.00 175 HIS A CA 1
ATOM 1409 C C . HIS A 1 175 ? 20.882 -13.075 -0.933 1.00 94.00 175 HIS A C 1
ATOM 1411 O O . HIS A 1 175 ? 20.086 -12.757 -1.827 1.00 94.00 175 HIS A O 1
ATOM 1417 N N . PRO A 1 176 ? 21.321 -14.344 -0.798 1.00 94.94 176 PRO A N 1
ATOM 1418 C CA . PRO A 1 176 ? 20.850 -15.432 -1.647 1.00 94.94 176 PRO A CA 1
ATOM 1419 C C . PRO A 1 176 ? 19.350 -15.707 -1.457 1.00 94.94 176 PRO A C 1
ATOM 1421 O O . PRO A 1 176 ? 18.816 -15.471 -0.367 1.00 94.94 176 PRO A O 1
ATOM 1424 N N . PRO A 1 177 ? 18.677 -16.261 -2.484 1.00 96.12 177 PRO A N 1
ATOM 1425 C CA . PRO A 1 177 ? 17.286 -16.677 -2.368 1.00 96.12 177 PRO A CA 1
ATOM 1426 C C . PRO A 1 177 ? 17.119 -17.715 -1.259 1.00 96.12 177 PRO A C 1
ATOM 1428 O O . PRO A 1 177 ? 17.883 -18.677 -1.174 1.00 96.12 177 PRO A O 1
ATOM 1431 N N . HIS A 1 178 ? 16.089 -17.545 -0.435 1.00 94.25 178 HIS A N 1
ATOM 1432 C CA . HIS A 1 178 ? 15.728 -18.504 0.614 1.00 94.25 178 HIS A CA 1
ATOM 1433 C C . HIS A 1 178 ? 14.370 -19.175 0.366 1.00 94.25 178 HIS A C 1
ATOM 1435 O O . HIS A 1 178 ? 13.977 -20.061 1.121 1.00 94.25 178 HIS A O 1
ATOM 1441 N N . GLY A 1 179 ? 13.638 -18.765 -0.674 1.00 94.94 179 GLY A N 1
ATOM 1442 C CA . GLY A 1 179 ? 12.389 -19.387 -1.118 1.00 94.94 179 GLY A CA 1
ATOM 1443 C C . GLY A 1 179 ? 11.221 -19.268 -0.136 1.00 94.94 179 GLY A C 1
ATOM 1444 O O . GLY A 1 179 ? 10.189 -19.895 -0.350 1.00 94.94 179 GLY A O 1
ATOM 1445 N N . GLN A 1 180 ? 11.357 -18.492 0.943 1.00 94.81 180 GLN A N 1
ATOM 1446 C CA . GLN A 1 180 ? 10.283 -18.295 1.922 1.00 94.81 180 GLN A CA 1
ATOM 1447 C C . GLN A 1 180 ? 9.382 -17.131 1.507 1.00 94.81 180 GLN A C 1
ATOM 1449 O O . GLN A 1 180 ? 9.795 -16.247 0.749 1.00 94.81 180 GLN A O 1
ATOM 1454 N N . ARG A 1 181 ? 8.148 -17.134 2.026 1.00 94.56 181 ARG A N 1
ATOM 1455 C CA . ARG A 1 181 ? 7.204 -16.036 1.831 1.00 94.56 181 ARG A CA 1
ATOM 1456 C C . ARG A 1 181 ? 7.683 -14.805 2.593 1.00 94.56 181 ARG A C 1
ATOM 1458 O O . ARG A 1 181 ? 7.868 -14.853 3.805 1.00 94.56 181 ARG A O 1
ATOM 1465 N N . VAL A 1 182 ? 7.816 -13.707 1.869 1.00 95.69 182 VAL A N 1
ATOM 1466 C CA . VAL A 1 182 ? 7.970 -12.357 2.399 1.00 95.69 182 VAL A CA 1
ATOM 1467 C C . VAL A 1 182 ? 6.602 -11.697 2.328 1.00 95.69 182 VAL A C 1
ATOM 1469 O O . VAL A 1 182 ? 5.961 -11.710 1.278 1.00 95.69 182 VAL A O 1
ATOM 1472 N N . GLU A 1 183 ? 6.130 -11.162 3.447 1.00 93.88 183 GLU A N 1
ATOM 1473 C CA . GLU A 1 183 ? 4.758 -10.682 3.602 1.00 93.88 183 GLU A CA 1
ATOM 1474 C C . GLU A 1 183 ? 4.738 -9.428 4.474 1.00 93.88 183 GLU A C 1
ATOM 1476 O O . GLU A 1 183 ? 5.479 -9.318 5.452 1.00 93.88 183 GLU A O 1
ATOM 1481 N N . LEU A 1 184 ? 3.883 -8.475 4.114 1.00 94.38 184 LEU A N 1
ATOM 1482 C CA . LEU A 1 184 ? 3.624 -7.282 4.906 1.00 94.38 184 LEU A CA 1
ATOM 1483 C C . LEU A 1 184 ? 2.132 -6.967 4.921 1.00 94.38 184 LEU A C 1
ATOM 1485 O O . LEU A 1 184 ? 1.405 -7.229 3.961 1.00 94.38 184 LEU A O 1
ATOM 1489 N N . PHE A 1 185 ? 1.694 -6.358 6.016 1.00 95.50 185 PHE A N 1
ATOM 1490 C CA . PHE A 1 185 ? 0.333 -5.873 6.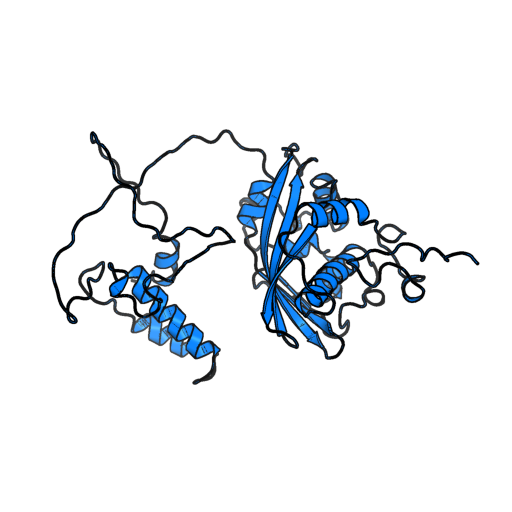198 1.00 95.50 185 PHE A CA 1
ATOM 1491 C C . PHE A 1 185 ? 0.359 -4.372 6.436 1.00 95.50 185 PHE A C 1
ATOM 1493 O O . PHE A 1 185 ? 1.287 -3.842 7.051 1.00 95.50 185 PHE A O 1
ATOM 1500 N N . GLY A 1 186 ? -0.691 -3.697 5.993 1.00 96.06 186 GLY A N 1
ATOM 1501 C CA . GLY A 1 186 ? -0.822 -2.268 6.197 1.00 96.06 186 GLY A CA 1
ATOM 1502 C C . GLY A 1 186 ? -2.249 -1.777 6.061 1.00 96.06 186 GLY A C 1
ATOM 1503 O O . GLY A 1 186 ? -3.186 -2.541 5.819 1.00 96.06 186 GLY A O 1
ATOM 1504 N N . VAL A 1 187 ? -2.392 -0.469 6.219 1.00 97.75 187 VAL A N 1
ATOM 1505 C CA . VAL A 1 187 ? -3.604 0.279 5.901 1.00 97.75 187 VAL A CA 1
ATOM 1506 C C . VAL A 1 187 ? -3.258 1.279 4.815 1.00 97.75 187 VAL A C 1
ATOM 1508 O O . VAL A 1 187 ? -2.205 1.919 4.857 1.00 97.75 187 VAL A O 1
ATOM 1511 N N . CYS A 1 188 ? -4.145 1.408 3.841 1.00 98.12 188 CYS A N 1
ATOM 1512 C CA . CYS A 1 188 ? -4.074 2.457 2.848 1.00 98.12 188 CYS A CA 1
ATOM 1513 C C . CYS A 1 188 ? -5.341 3.309 2.913 1.00 98.12 188 CYS A C 1
ATOM 1515 O O . CYS A 1 188 ? -6.440 2.801 3.158 1.00 98.12 188 CYS A O 1
ATOM 1517 N N . ILE A 1 189 ? -5.168 4.615 2.732 1.00 98.56 189 ILE A N 1
ATOM 1518 C CA . ILE A 1 189 ? -6.261 5.574 2.641 1.00 98.56 189 ILE A CA 1
ATOM 1519 C C . ILE A 1 189 ? -6.212 6.212 1.257 1.00 98.56 189 ILE A C 1
ATOM 1521 O O . ILE A 1 189 ? -5.258 6.920 0.929 1.00 98.56 189 ILE A O 1
ATOM 1525 N N . PHE A 1 190 ? -7.248 5.976 0.458 1.00 98.62 190 PHE A N 1
ATOM 1526 C CA . PHE A 1 190 ? -7.478 6.674 -0.800 1.00 98.62 190 PHE A CA 1
ATOM 1527 C C . PHE A 1 190 ? -8.523 7.763 -0.609 1.00 98.62 190 PHE A C 1
ATOM 1529 O O . PHE A 1 190 ? -9.668 7.494 -0.249 1.00 98.62 190 PHE A O 1
ATOM 1536 N N . HIS A 1 191 ? -8.134 9.001 -0.888 1.00 98.56 191 HIS A N 1
ATOM 1537 C CA . HIS A 1 191 ? -9.090 10.058 -1.167 1.00 98.56 191 HIS A CA 1
ATOM 1538 C C . HIS A 1 191 ? -9.412 10.012 -2.650 1.00 98.56 191 HIS A C 1
ATOM 1540 O O . HIS A 1 191 ? -8.490 10.060 -3.467 1.00 98.56 191 HIS A O 1
ATOM 1546 N N . VAL A 1 192 ? -10.690 9.909 -2.984 1.00 98.38 192 VAL A N 1
ATOM 1547 C CA . VAL A 1 192 ? -11.158 9.775 -4.362 1.00 98.38 192 VAL A CA 1
ATOM 1548 C C . VAL A 1 192 ? -12.161 10.867 -4.708 1.00 98.38 192 VAL A C 1
ATOM 1550 O O . VAL A 1 192 ? -12.898 11.332 -3.836 1.00 98.38 192 VAL A O 1
ATOM 1553 N N . ASP A 1 193 ? -12.181 11.260 -5.978 1.00 97.56 193 ASP A N 1
ATOM 1554 C CA . ASP A 1 193 ? -13.228 12.116 -6.532 1.00 97.56 193 ASP A CA 1
ATOM 1555 C C . ASP A 1 193 ? -14.504 11.321 -6.878 1.00 97.56 193 ASP A C 1
ATOM 1557 O O . ASP A 1 193 ? -14.620 10.123 -6.601 1.00 97.56 193 ASP A O 1
ATOM 1561 N N . GLU A 1 194 ? -15.492 12.009 -7.454 1.00 96.62 194 GLU A N 1
ATOM 1562 C CA . GLU A 1 194 ? -16.794 11.439 -7.832 1.00 96.62 194 GLU A CA 1
ATOM 1563 C C . GLU A 1 194 ? -16.675 10.307 -8.871 1.00 96.62 194 GLU A C 1
ATOM 1565 O O . GLU A 1 194 ? -17.524 9.416 -8.904 1.00 96.62 194 GLU A O 1
ATOM 1570 N N . ASP A 1 195 ? -15.587 10.288 -9.650 1.00 95.62 195 ASP A N 1
ATOM 1571 C CA . ASP A 1 195 ? -15.287 9.275 -10.667 1.00 95.62 195 ASP A CA 1
ATOM 1572 C C . ASP A 1 195 ? -14.424 8.121 -10.119 1.00 95.62 195 ASP A C 1
ATOM 1574 O O . ASP A 1 195 ? -13.923 7.297 -10.889 1.00 95.62 195 ASP A O 1
ATOM 1578 N N . MET A 1 196 ? -14.221 8.047 -8.796 1.00 96.31 196 MET A N 1
ATOM 1579 C CA . MET A 1 196 ? -13.324 7.089 -8.132 1.00 96.31 196 MET A CA 1
ATOM 1580 C C . MET A 1 196 ? -11.844 7.236 -8.525 1.00 96.31 196 MET A C 1
ATOM 1582 O O . MET A 1 196 ? -11.058 6.302 -8.332 1.00 96.31 196 MET A O 1
ATOM 1586 N N . LYS A 1 197 ? -11.422 8.400 -9.034 1.00 97.94 197 LYS A N 1
ATOM 1587 C CA . LYS A 1 197 ? -10.001 8.666 -9.281 1.00 97.94 197 LYS A CA 1
ATOM 1588 C C . LYS A 1 197 ? -9.327 9.111 -8.000 1.00 97.94 197 LYS A C 1
ATOM 1590 O O . LYS A 1 197 ? -9.830 9.966 -7.275 1.00 97.94 197 LYS A O 1
ATOM 1595 N N . VAL A 1 198 ? -8.153 8.556 -7.733 1.00 98.50 198 VAL A N 1
ATOM 1596 C CA . VAL A 1 198 ? -7.390 8.857 -6.524 1.00 98.50 198 VAL A CA 1
ATOM 1597 C C . VAL A 1 198 ? -6.816 10.272 -6.615 1.00 98.50 198 VAL A C 1
ATOM 1599 O O . VAL A 1 198 ? -6.036 10.585 -7.512 1.00 98.50 198 VAL A O 1
ATOM 1602 N N . GLU A 1 199 ? -7.182 11.126 -5.665 1.00 98.38 199 GLU A N 1
ATOM 1603 C CA . GLU A 1 199 ? -6.596 12.452 -5.436 1.00 98.38 199 GLU A CA 1
ATOM 1604 C C . GLU A 1 199 ? -5.465 12.386 -4.395 1.00 98.38 199 GLU A C 1
ATOM 1606 O O . GLU A 1 199 ? -4.500 13.145 -4.453 1.00 98.38 199 GLU A O 1
ATOM 1611 N N . LYS A 1 200 ? -5.545 11.464 -3.430 1.00 98.25 200 LYS A N 1
ATOM 1612 C CA . LYS A 1 200 ? -4.509 11.283 -2.405 1.00 98.25 200 LYS A CA 1
ATOM 1613 C C . LYS A 1 200 ? -4.407 9.823 -1.990 1.00 98.25 200 LYS A C 1
ATOM 1615 O O . LYS A 1 200 ? -5.426 9.213 -1.684 1.00 98.25 200 LYS A O 1
ATOM 1620 N N . ALA A 1 201 ? -3.189 9.295 -1.933 1.00 98.19 201 ALA A N 1
ATOM 1621 C CA . ALA A 1 201 ? -2.890 7.966 -1.411 1.00 98.19 201 ALA A CA 1
ATOM 1622 C C . ALA A 1 201 ? -1.983 8.051 -0.179 1.00 98.19 201 ALA A C 1
ATOM 1624 O O . ALA A 1 201 ? -0.921 8.667 -0.236 1.00 98.19 201 ALA A O 1
ATOM 1625 N N . GLU A 1 202 ? -2.371 7.412 0.922 1.00 98.12 202 GLU A N 1
ATOM 1626 C CA . GLU A 1 202 ? -1.567 7.351 2.149 1.00 98.12 202 GLU A CA 1
ATOM 1627 C C . GLU A 1 202 ? -1.358 5.897 2.560 1.00 98.12 202 GLU A C 1
ATOM 1629 O O . GLU A 1 202 ? -2.327 5.191 2.828 1.00 98.12 202 GLU A O 1
ATOM 1634 N N . TYR A 1 203 ? -0.105 5.449 2.616 1.00 96.56 203 TYR A N 1
ATOM 1635 C CA . TYR A 1 203 ? 0.259 4.099 3.046 1.00 96.56 203 TYR A CA 1
ATOM 1636 C C . TYR A 1 203 ? 0.795 4.094 4.470 1.00 96.56 203 TYR A C 1
ATOM 1638 O O . TYR A 1 203 ? 1.661 4.898 4.806 1.00 96.56 203 TYR A O 1
ATOM 1646 N N . PHE A 1 204 ? 0.345 3.137 5.278 1.00 96.62 204 PHE A N 1
ATOM 1647 C CA . PHE A 1 204 ? 0.859 2.886 6.620 1.00 96.62 204 PHE A CA 1
ATOM 1648 C C . PHE A 1 204 ? 1.143 1.399 6.790 1.00 96.62 204 PHE A C 1
ATOM 1650 O O . PHE A 1 204 ? 0.226 0.581 6.722 1.00 96.62 204 PHE A O 1
ATOM 1657 N N . TYR A 1 205 ? 2.407 1.038 6.992 1.00 95.38 205 TYR A N 1
ATOM 1658 C CA . TYR A 1 205 ? 2.822 -0.350 7.178 1.00 95.38 205 TYR A CA 1
ATOM 1659 C C . TYR A 1 205 ? 4.174 -0.443 7.894 1.00 95.38 205 TYR A C 1
ATOM 1661 O O . TYR A 1 205 ? 4.975 0.498 7.902 1.00 95.38 205 TYR A O 1
ATOM 1669 N N . GLU A 1 206 ? 4.442 -1.605 8.485 1.00 91.31 206 GLU A N 1
ATOM 1670 C CA . GLU A 1 206 ? 5.702 -1.873 9.172 1.00 91.31 206 GLU A CA 1
ATOM 1671 C C . GLU A 1 206 ? 6.772 -2.308 8.150 1.00 91.31 206 GLU A C 1
ATOM 1673 O O . GLU A 1 206 ? 6.715 -3.387 7.561 1.00 91.31 206 GLU A O 1
ATOM 1678 N N . ARG A 1 207 ? 7.725 -1.410 7.882 1.00 91.94 207 ARG A N 1
ATOM 1679 C CA . ARG A 1 207 ? 8.768 -1.586 6.858 1.00 91.94 207 ARG A CA 1
ATOM 1680 C C . ARG A 1 207 ? 9.948 -2.429 7.354 1.00 91.94 207 ARG A C 1
ATOM 1682 O O . ARG A 1 207 ? 10.632 -3.044 6.538 1.00 91.94 207 ARG A O 1
ATOM 1689 N N . GLY A 1 208 ? 10.241 -2.408 8.654 1.00 90.31 208 GLY A N 1
ATOM 1690 C CA . GLY A 1 208 ? 11.417 -3.044 9.244 1.00 90.31 208 GLY A CA 1
ATOM 1691 C C . GLY A 1 208 ? 11.394 -4.561 9.095 1.00 90.31 208 GLY A C 1
ATOM 1692 O O . GLY A 1 208 ? 12.318 -5.122 8.518 1.00 90.31 208 GLY A O 1
ATOM 1693 N N . ASN A 1 209 ? 10.317 -5.204 9.536 1.00 87.94 209 ASN A N 1
ATOM 1694 C CA . ASN A 1 209 ? 10.091 -6.643 9.431 1.00 87.94 209 ASN A CA 1
ATOM 1695 C C . ASN A 1 209 ? 9.986 -7.083 7.972 1.00 87.94 209 ASN A C 1
ATOM 1697 O 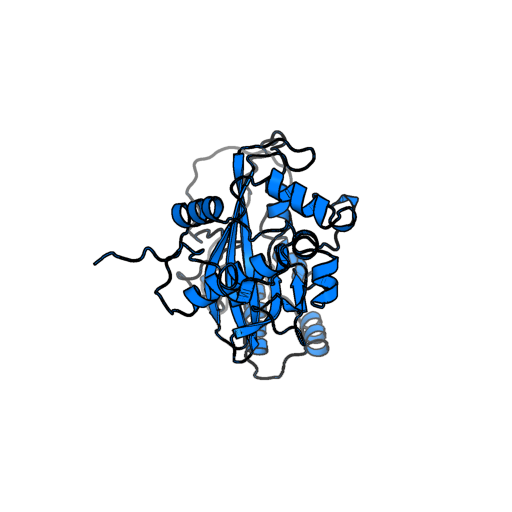O . ASN A 1 209 ? 10.548 -8.117 7.617 1.00 87.94 209 ASN A O 1
ATOM 1701 N N . PHE A 1 210 ? 9.344 -6.279 7.114 1.00 92.56 210 PHE A N 1
ATOM 1702 C CA . PHE A 1 210 ? 9.326 -6.538 5.673 1.00 92.56 210 PHE A CA 1
ATOM 1703 C C . PHE A 1 210 ? 10.752 -6.646 5.115 1.00 92.56 210 PHE A C 1
ATOM 1705 O O . PHE A 1 210 ? 11.111 -7.665 4.531 1.00 92.56 210 PHE A O 1
ATOM 1712 N N . LEU A 1 211 ? 11.597 -5.636 5.343 1.00 94.19 211 LEU A N 1
ATOM 1713 C CA . LEU A 1 211 ? 12.974 -5.655 4.845 1.00 94.19 211 LEU A CA 1
ATOM 1714 C C . LEU A 1 211 ? 13.840 -6.712 5.541 1.00 94.19 211 LEU A C 1
ATOM 1716 O O . LEU A 1 211 ? 14.690 -7.312 4.895 1.00 94.19 211 LEU A O 1
ATOM 1720 N N . ALA A 1 212 ? 13.626 -6.960 6.833 1.00 92.38 212 ALA A N 1
ATOM 1721 C CA . ALA A 1 212 ? 14.345 -7.992 7.575 1.00 92.38 212 ALA A CA 1
ATOM 1722 C C . ALA A 1 212 ? 14.040 -9.400 7.047 1.00 92.38 212 ALA A C 1
ATOM 1724 O O . ALA A 1 212 ? 14.929 -10.246 7.038 1.00 92.38 212 ALA A O 1
ATOM 1725 N N . SER A 1 213 ? 12.820 -9.642 6.557 1.00 92.44 213 SER A N 1
ATOM 1726 C CA . SER A 1 213 ? 12.432 -10.936 5.982 1.00 92.44 213 SER A CA 1
ATOM 1727 C C . SER A 1 213 ? 13.097 -11.259 4.639 1.00 92.44 213 SER A C 1
ATOM 1729 O O . SER A 1 213 ? 13.050 -12.408 4.220 1.00 92.44 213 SER A O 1
ATOM 1731 N N . LEU A 1 214 ? 13.734 -10.274 3.989 1.00 92.81 214 LEU A N 1
ATOM 1732 C CA . LEU A 1 214 ? 14.548 -10.459 2.777 1.00 92.81 214 LEU A CA 1
ATOM 1733 C C . LEU A 1 214 ? 15.995 -10.870 3.087 1.00 92.81 214 LEU A C 1
ATOM 1735 O O . LEU A 1 214 ? 16.784 -11.144 2.181 1.00 92.81 214 LEU A O 1
ATOM 1739 N N . LEU A 1 215 ? 16.389 -10.837 4.359 1.00 91.50 215 LEU A N 1
ATOM 1740 C CA . LEU A 1 215 ? 17.739 -11.184 4.768 1.00 91.50 215 LEU A CA 1
ATOM 1741 C C . LEU A 1 215 ? 17.819 -12.687 4.979 1.00 91.50 215 LEU A C 1
ATOM 1743 O O . LEU A 1 215 ? 16.948 -13.296 5.599 1.00 91.50 215 LEU A O 1
ATOM 1747 N N . SER A 1 216 ? 18.899 -13.293 4.488 1.00 75.06 216 SER A N 1
ATOM 1748 C CA . SER A 1 216 ? 19.190 -14.688 4.805 1.00 75.06 216 SER A CA 1
ATOM 1749 C C . SER A 1 216 ? 19.239 -14.862 6.325 1.00 75.06 216 SER A C 1
ATOM 1751 O O . SER A 1 216 ? 19.802 -14.002 7.008 1.00 75.06 216 SER A O 1
ATOM 1753 N N . PRO A 1 217 ? 18.688 -15.958 6.871 1.00 58.41 217 PRO A N 1
ATOM 1754 C CA . PRO A 1 217 ? 18.757 -16.201 8.299 1.00 58.41 217 PRO A CA 1
ATOM 1755 C C . PRO A 1 217 ? 20.225 -16.251 8.731 1.00 58.41 217 PRO A C 1
ATOM 1757 O O . PRO A 1 217 ? 20.968 -17.165 8.373 1.00 58.41 217 PRO A O 1
ATOM 1760 N N . THR A 1 218 ? 20.649 -15.272 9.525 1.00 43.06 218 THR A N 1
ATOM 1761 C CA . THR A 1 218 ? 21.820 -15.424 10.389 1.00 43.06 218 THR A CA 1
ATOM 1762 C C . THR A 1 218 ? 21.531 -16.613 11.312 1.00 43.06 218 THR A C 1
ATOM 1764 O O . THR A 1 218 ? 20.388 -16.720 11.769 1.00 43.06 218 THR A O 1
ATOM 1767 N N . PRO A 1 219 ? 22.486 -17.516 11.616 1.00 34.72 219 PRO A N 1
ATOM 1768 C CA . PRO A 1 219 ? 22.253 -18.568 12.601 1.00 34.72 219 PRO A CA 1
ATOM 1769 C C . PRO A 1 219 ? 21.717 -17.933 13.884 1.00 34.72 219 PRO A C 1
ATOM 1771 O O . PRO A 1 219 ? 22.410 -17.151 14.536 1.00 34.72 219 PRO A O 1
ATOM 1774 N N . ALA A 1 220 ? 20.452 -18.203 14.200 1.00 36.25 220 ALA A N 1
ATOM 1775 C CA . ALA A 1 220 ? 19.823 -17.658 15.385 1.00 36.25 220 ALA A CA 1
ATOM 1776 C C . ALA A 1 220 ? 20.546 -18.239 16.602 1.00 36.25 220 ALA A C 1
ATOM 1778 O O . ALA A 1 220 ? 20.517 -19.448 16.834 1.00 36.25 220 ALA A O 1
ATOM 1779 N N . VAL A 1 221 ? 21.192 -17.382 17.393 1.00 29.50 221 VAL A N 1
ATOM 1780 C CA . VAL A 1 221 ? 21.537 -17.740 18.768 1.00 29.50 221 VAL A CA 1
ATOM 1781 C C . VAL A 1 221 ? 20.206 -17.898 19.492 1.00 29.50 221 VAL A C 1
ATOM 1783 O O . VAL A 1 221 ? 19.488 -16.927 19.720 1.00 29.50 221 VAL A O 1
ATOM 1786 N N . SER A 1 222 ? 19.843 -19.142 19.785 1.00 29.92 222 SER A N 1
ATOM 1787 C CA . SER A 1 222 ? 18.639 -19.501 20.520 1.00 29.92 222 SER A CA 1
ATOM 1788 C C . SER A 1 222 ? 18.709 -18.941 21.942 1.00 29.92 222 SER A C 1
ATOM 1790 O O . SER A 1 222 ? 19.260 -19.574 22.840 1.00 29.92 222 SER A O 1
ATOM 1792 N N . SER A 1 223 ? 18.140 -17.762 22.170 1.00 27.69 223 SER A N 1
ATOM 1793 C CA . SER A 1 223 ? 17.837 -17.263 23.509 1.00 27.69 223 SER A CA 1
ATOM 1794 C C . SER A 1 223 ? 16.369 -17.539 23.822 1.00 27.69 223 SER A C 1
ATOM 1796 O O . SER A 1 223 ? 15.505 -16.667 23.793 1.00 27.69 223 SER A O 1
ATOM 1798 N N . ALA A 1 224 ? 16.080 -18.801 24.142 1.00 34.44 224 ALA A N 1
ATOM 1799 C CA . ALA A 1 224 ? 14.881 -19.136 24.892 1.00 34.44 224 ALA A CA 1
ATOM 1800 C C . ALA A 1 224 ? 15.022 -18.532 26.301 1.00 34.44 224 ALA A C 1
ATOM 1802 O O . ALA A 1 224 ? 15.668 -19.115 27.166 1.00 34.44 224 ALA A O 1
ATOM 1803 N N . SER A 1 225 ? 14.457 -17.346 26.534 1.00 28.83 225 SER A N 1
ATOM 1804 C CA . SER A 1 225 ? 14.339 -16.769 27.876 1.00 28.83 225 SER A CA 1
ATOM 1805 C C . SER A 1 225 ? 12.868 -16.533 28.217 1.00 28.83 225 SER A C 1
ATOM 1807 O O . SER A 1 225 ? 12.241 -15.546 27.835 1.00 28.83 225 SER A O 1
ATOM 1809 N N . GLY A 1 226 ? 12.302 -17.509 28.932 1.00 27.39 226 GLY A N 1
ATOM 1810 C CA . GLY A 1 226 ? 11.006 -17.390 29.589 1.00 27.39 226 GLY A CA 1
ATOM 1811 C C . GLY A 1 226 ? 11.031 -16.267 30.629 1.00 27.39 226 GLY A C 1
ATOM 1812 O O . GLY A 1 226 ? 11.966 -16.148 31.416 1.00 27.39 226 GLY A O 1
ATOM 1813 N N . CYS A 1 227 ? 10.002 -15.426 30.598 1.00 25.48 227 CYS A N 1
ATOM 1814 C CA . CYS A 1 227 ? 9.855 -14.236 31.432 1.00 25.48 227 CYS A CA 1
ATOM 1815 C C . CYS A 1 227 ? 9.374 -14.603 32.858 1.00 25.48 227 CYS A C 1
ATOM 1817 O O . CYS A 1 227 ? 8.311 -15.219 32.969 1.00 25.48 227 CYS A O 1
ATOM 1819 N N . PRO A 1 228 ? 10.071 -14.215 33.950 1.00 29.09 228 PRO A N 1
ATOM 1820 C CA . PRO A 1 228 ? 9.662 -14.548 35.315 1.00 29.09 228 PRO A CA 1
ATOM 1821 C C . PRO A 1 228 ? 9.141 -13.322 36.094 1.00 29.09 228 PRO A C 1
ATOM 1823 O O . PRO A 1 228 ? 9.928 -12.441 36.415 1.00 29.09 228 PRO A O 1
ATOM 1826 N N . TYR A 1 229 ? 7.839 -13.275 36.426 1.00 26.45 229 TYR A N 1
ATOM 1827 C CA . TYR A 1 229 ? 7.303 -12.938 37.769 1.00 26.45 229 TYR A CA 1
ATOM 1828 C C . TYR A 1 229 ? 5.759 -12.966 37.790 1.00 26.45 229 TYR A C 1
ATOM 1830 O O . TYR A 1 229 ? 5.113 -12.376 36.925 1.00 26.45 229 TYR A O 1
ATOM 1838 N N . ARG A 1 230 ? 5.163 -13.600 38.812 1.00 24.98 230 ARG A N 1
ATOM 1839 C CA . ARG A 1 230 ? 3.734 -13.505 39.168 1.00 24.98 230 ARG A CA 1
ATOM 1840 C C . ARG A 1 230 ? 3.573 -13.617 40.684 1.00 24.98 230 ARG A C 1
ATOM 1842 O O . ARG A 1 230 ? 4.069 -14.574 41.267 1.00 24.98 230 ARG A O 1
ATOM 1849 N N . SER A 1 231 ? 2.851 -12.670 41.277 1.00 25.39 231 SER A N 1
ATOM 1850 C CA . SER A 1 231 ? 2.237 -12.695 42.617 1.00 25.39 231 SER A CA 1
ATOM 1851 C C . SER A 1 231 ? 1.328 -11.441 42.704 1.00 25.39 231 SER A C 1
ATOM 1853 O O . SER A 1 231 ? 1.660 -10.451 42.059 1.00 25.39 231 SER A O 1
ATOM 1855 N N . PHE A 1 232 ? 0.146 -11.331 43.320 1.00 25.58 232 PHE A N 1
ATOM 1856 C CA . PHE A 1 232 ? -0.776 -12.136 44.136 1.00 25.58 232 PHE A CA 1
ATOM 1857 C C . PHE A 1 232 ? -2.227 -11.699 43.779 1.00 25.58 232 PHE A C 1
ATOM 1859 O O . PHE A 1 232 ? -2.413 -10.639 43.180 1.00 25.58 232 PHE A O 1
ATOM 1866 N N . ILE A 1 233 ? -3.239 -12.487 44.159 1.00 28.19 233 ILE A N 1
ATOM 1867 C CA . ILE A 1 233 ? -4.663 -12.097 44.232 1.00 28.19 233 ILE A CA 1
ATOM 1868 C C . ILE A 1 233 ? -5.062 -12.134 45.713 1.00 28.19 233 ILE A C 1
ATOM 1870 O O . ILE A 1 233 ? -4.627 -13.058 46.391 1.00 28.19 233 ILE A O 1
ATOM 1874 N N . ASP A 1 234 ? -5.824 -11.133 46.179 1.00 29.89 234 ASP A N 1
ATOM 1875 C CA . ASP A 1 234 ? -7.037 -11.262 47.018 1.00 29.89 234 ASP A CA 1
ATOM 1876 C C . ASP A 1 234 ? -7.657 -9.870 47.293 1.00 29.89 234 ASP A C 1
ATOM 1878 O O . ASP A 1 234 ? -6.926 -8.915 47.552 1.00 29.89 234 ASP A O 1
ATOM 1882 N N . GLY A 1 235 ? -8.998 -9.766 47.273 1.00 30.83 235 GLY A N 1
ATOM 1883 C CA . GLY A 1 235 ? -9.750 -8.691 47.954 1.00 30.83 235 GLY A CA 1
ATOM 1884 C C . GLY A 1 235 ? -10.737 -7.851 47.128 1.00 30.83 235 GLY A C 1
ATOM 1885 O O . GLY A 1 235 ? -10.399 -7.327 46.072 1.00 30.83 235 GLY A O 1
ATOM 1886 N N . GLU A 1 236 ? -11.962 -7.736 47.648 1.00 41.28 236 GLU A N 1
ATOM 1887 C CA . GLU A 1 236 ? -13.180 -7.151 47.070 1.00 41.28 236 GLU A CA 1
ATOM 1888 C C . GLU A 1 236 ? -13.227 -5.621 47.089 1.00 41.28 236 GLU A C 1
ATOM 1890 O O . GLU A 1 236 ? -12.881 -5.025 48.101 1.00 41.28 236 GLU A O 1
ATOM 1895 N N . GLY A 1 237 ? -13.850 -5.036 46.060 1.00 33.75 237 GLY A N 1
ATOM 1896 C CA . GLY A 1 237 ? -14.611 -3.800 46.218 1.00 33.75 237 GLY A CA 1
ATOM 1897 C C . GLY A 1 237 ? -14.457 -2.806 45.074 1.00 33.75 237 GLY A C 1
ATOM 1898 O O . GLY A 1 237 ? -13.428 -2.636 44.429 1.00 33.75 237 GLY A O 1
ATOM 1899 N N . GLU A 1 238 ? -15.534 -2.079 44.825 1.00 45.62 238 GLU A N 1
ATOM 1900 C CA . GLU A 1 238 ? -15.607 -0.977 43.863 1.00 45.62 238 GLU A CA 1
ATOM 1901 C C . GLU A 1 238 ? -14.800 0.267 44.330 1.00 45.62 238 GLU A C 1
ATOM 1903 O O . GLU A 1 238 ? -14.923 1.354 43.767 1.00 45.62 238 GLU A O 1
ATOM 1908 N N . LYS A 1 239 ? -13.942 0.097 45.354 1.00 51.00 239 LYS A N 1
ATOM 1909 C CA . LYS A 1 239 ? -12.891 1.010 45.842 1.00 51.00 239 LYS A CA 1
ATOM 1910 C C . LYS A 1 239 ? -11.471 0.476 45.572 1.00 51.00 239 LYS A C 1
ATOM 1912 O O . LYS A 1 239 ? -10.499 1.185 45.821 1.00 51.00 239 LYS A O 1
ATOM 1917 N N . ASP A 1 240 ? -11.360 -0.721 44.997 1.00 56.88 240 ASP A N 1
ATOM 1918 C CA . ASP A 1 240 ? -10.154 -1.550 44.942 1.00 56.88 240 ASP A CA 1
ATOM 1919 C C . ASP A 1 240 ? -9.644 -1.677 43.508 1.00 56.88 240 ASP A C 1
ATOM 1921 O O . ASP A 1 240 ? -9.381 -2.769 43.006 1.00 56.88 240 ASP A O 1
ATOM 1925 N N . THR A 1 241 ? -9.512 -0.546 42.805 1.00 58.22 241 THR A N 1
ATOM 1926 C CA . THR A 1 241 ? -8.712 -0.546 41.574 1.00 58.22 241 THR A CA 1
ATOM 1927 C C . THR A 1 241 ? -7.265 -0.800 41.969 1.00 58.22 241 THR A C 1
ATOM 1929 O O . THR A 1 241 ? -6.611 0.063 42.559 1.00 58.22 241 THR A O 1
ATOM 1932 N N . VAL A 1 242 ? -6.759 -1.991 41.647 1.00 67.00 242 VAL A N 1
ATOM 1933 C CA . VAL A 1 242 ? -5.361 -2.334 41.900 1.00 67.00 242 VAL A CA 1
ATOM 1934 C C . VAL A 1 242 ? -4.508 -1.629 40.855 1.00 67.00 242 VAL A C 1
ATOM 1936 O O . VAL A 1 242 ? -4.382 -2.069 39.707 1.00 67.00 242 VAL A O 1
ATOM 1939 N N . TRP A 1 243 ? -3.937 -0.502 41.266 1.00 64.69 243 TRP A N 1
ATOM 1940 C CA . TRP A 1 243 ? -2.972 0.239 40.474 1.00 64.69 243 TRP A CA 1
ATOM 1941 C C . TRP A 1 243 ? -1.609 -0.441 40.548 1.00 64.69 243 TRP A C 1
ATOM 1943 O O . TRP A 1 243 ? -1.126 -0.768 41.632 1.00 64.69 243 TRP A O 1
ATOM 1953 N N . ARG A 1 244 ? -0.939 -0.588 39.404 1.00 71.62 244 ARG A N 1
ATOM 1954 C CA . ARG A 1 244 ? 0.403 -1.182 39.293 1.00 71.62 244 ARG A CA 1
ATOM 1955 C C . ARG A 1 244 ? 1.418 -0.551 40.256 1.00 71.62 244 ARG A C 1
ATOM 1957 O O . ARG A 1 244 ? 2.307 -1.248 40.730 1.00 71.62 244 ARG A O 1
ATOM 1964 N N . ASN A 1 245 ? 1.261 0.740 40.556 1.00 72.56 245 ASN A N 1
ATOM 1965 C CA . ASN A 1 245 ? 2.137 1.504 41.448 1.00 72.56 245 ASN A CA 1
ATOM 1966 C C . ASN A 1 245 ? 1.437 1.955 42.747 1.00 72.56 245 ASN A C 1
ATOM 1968 O O . ASN A 1 245 ? 1.867 2.918 43.372 1.00 72.56 245 ASN A O 1
ATOM 1972 N N . GLY A 1 246 ? 0.335 1.305 43.140 1.00 68.12 246 GLY A N 1
ATOM 1973 C CA . GLY A 1 246 ? -0.373 1.578 44.400 1.00 68.12 246 GLY A CA 1
ATOM 1974 C C . GLY A 1 246 ? -1.196 2.874 44.449 1.00 68.12 246 GLY A C 1
ATOM 1975 O O . GLY A 1 246 ? -1.913 3.090 45.420 1.00 68.12 246 GLY A O 1
ATOM 1976 N N . ALA A 1 247 ? -1.138 3.717 43.415 1.00 68.69 247 ALA A N 1
ATOM 1977 C CA . ALA A 1 247 ? -1.909 4.954 43.298 1.00 68.69 247 ALA A CA 1
ATOM 1978 C C . ALA A 1 247 ? -2.260 5.254 41.826 1.00 68.69 247 ALA A C 1
ATOM 1980 O O . ALA A 1 247 ? -1.547 4.788 40.927 1.00 68.69 247 ALA A O 1
ATOM 1981 N N . PRO A 1 248 ? -3.326 6.037 41.560 1.00 60.88 248 PRO A N 1
ATOM 1982 C CA . PRO A 1 248 ? -3.608 6.530 40.221 1.00 60.88 248 PRO A CA 1
ATOM 1983 C C . PRO A 1 248 ? -2.465 7.442 39.748 1.00 60.88 248 PRO A C 1
ATOM 1985 O O . PRO A 1 248 ? -1.924 8.213 40.546 1.00 60.88 248 PRO A O 1
ATOM 1988 N N . PRO A 1 249 ? -2.086 7.395 38.468 1.00 64.50 249 PRO A N 1
ATOM 1989 C CA . PRO A 1 249 ? -1.002 8.226 37.969 1.00 64.50 249 PRO A CA 1
ATOM 1990 C C . PRO A 1 249 ? -1.498 9.657 37.715 1.00 64.50 249 PRO A C 1
ATOM 1992 O O . PRO A 1 249 ? -2.652 9.864 37.335 1.00 64.50 249 PRO A O 1
ATOM 1995 N N . ASN A 1 250 ? -0.629 10.649 37.932 1.00 70.25 250 ASN A N 1
ATOM 1996 C CA . ASN A 1 250 ? -0.938 12.055 37.674 1.00 70.25 250 ASN A CA 1
ATOM 1997 C C . ASN A 1 250 ? -0.636 12.398 36.204 1.00 70.25 250 ASN A C 1
ATOM 1999 O O . ASN A 1 250 ? 0.492 12.224 35.751 1.00 70.25 250 ASN A O 1
ATOM 2003 N N . TYR A 1 251 ? -1.640 12.904 35.483 1.00 68.06 251 TYR A N 1
ATOM 2004 C CA . TYR A 1 251 ? -1.536 13.303 34.076 1.00 68.06 251 TYR A CA 1
ATOM 2005 C C . TYR A 1 251 ? -1.697 14.803 33.840 1.00 68.06 251 TYR A C 1
ATOM 2007 O O . TYR A 1 251 ? -1.796 15.208 32.690 1.00 68.06 251 TYR A O 1
ATOM 2015 N N . ASP A 1 252 ? -1.708 15.646 34.872 1.00 71.50 252 ASP A N 1
ATOM 2016 C CA . ASP A 1 252 ? -2.015 17.077 34.743 1.00 71.50 252 ASP A CA 1
ATOM 2017 C C . ASP A 1 252 ? -1.104 17.785 33.727 1.00 71.50 252 ASP A C 1
ATOM 2019 O O . ASP A 1 252 ? -1.580 18.536 32.876 1.00 71.50 252 ASP A O 1
ATOM 2023 N N . VAL A 1 253 ? 0.201 17.490 33.753 1.00 68.88 253 VAL A N 1
ATOM 2024 C CA . VAL A 1 253 ? 1.188 18.074 32.827 1.00 68.88 253 VAL A CA 1
ATOM 2025 C C . VAL A 1 253 ? 0.967 17.589 31.391 1.00 68.88 253 VAL A C 1
ATOM 2027 O O . VAL A 1 253 ? 0.914 18.399 30.468 1.00 68.88 253 VAL A O 1
ATOM 2030 N N . VAL A 1 254 ? 0.786 16.279 31.196 1.00 66.19 254 VAL A N 1
ATOM 2031 C CA . VAL A 1 254 ? 0.569 15.670 29.870 1.00 66.19 254 VAL A CA 1
ATOM 2032 C C . VAL A 1 254 ? -0.781 16.089 29.284 1.00 66.19 254 VAL A C 1
ATOM 2034 O O . VAL A 1 254 ? -0.884 16.360 28.090 1.00 66.19 254 VAL A O 1
ATOM 2037 N N . ASN A 1 255 ? -1.816 16.187 30.118 1.00 69.38 255 ASN A N 1
ATOM 2038 C CA . ASN A 1 255 ? -3.136 16.664 29.726 1.00 69.38 255 ASN A CA 1
ATOM 2039 C C . ASN A 1 255 ? -3.086 18.132 29.319 1.00 69.38 255 ASN A C 1
ATOM 2041 O O . ASN A 1 255 ? -3.674 18.482 28.303 1.00 69.38 255 ASN A O 1
ATOM 2045 N N . LYS A 1 256 ? -2.348 18.971 30.053 1.00 73.38 256 LYS A N 1
ATOM 2046 C CA . LYS A 1 256 ? -2.162 20.372 29.677 1.00 73.38 256 LYS A CA 1
ATOM 2047 C C . LYS A 1 256 ? -1.451 20.508 28.327 1.00 73.38 256 LYS A C 1
ATOM 2049 O O . LYS A 1 256 ? -1.984 21.168 27.447 1.00 73.38 256 LYS A O 1
ATOM 2054 N N . LEU A 1 257 ? -0.316 19.828 28.139 1.00 74.62 257 LEU A N 1
ATOM 2055 C CA . LEU A 1 257 ? 0.404 19.820 26.856 1.00 74.62 257 LEU A CA 1
ATOM 2056 C C . LEU A 1 257 ? -0.494 19.354 25.706 1.00 74.62 257 LEU A C 1
ATOM 2058 O O . LEU A 1 257 ? -0.500 19.938 24.629 1.00 74.62 257 LEU A O 1
ATOM 2062 N N . PHE A 1 258 ? -1.300 18.324 25.951 1.00 70.94 258 PHE A N 1
ATOM 2063 C CA . PHE A 1 258 ? -2.250 17.845 24.966 1.00 70.94 258 PHE A CA 1
ATOM 2064 C C . PHE A 1 258 ? -3.327 18.873 24.603 1.00 70.94 258 PHE A C 1
ATOM 2066 O O . PHE A 1 258 ? -3.641 19.024 23.427 1.00 70.94 258 PHE A O 1
ATOM 2073 N N . GLU A 1 259 ? -3.933 19.532 25.591 1.00 73.56 259 GLU A N 1
ATOM 2074 C CA . GLU A 1 259 ? -4.958 20.550 25.343 1.00 73.56 259 GLU A CA 1
ATOM 2075 C C . GLU A 1 259 ? -4.380 21.763 24.603 1.00 73.56 259 GLU A C 1
ATOM 2077 O O . GLU A 1 259 ? -5.067 22.332 23.756 1.00 73.56 259 GLU A O 1
ATOM 2082 N N . ASP A 1 260 ? -3.115 22.100 24.863 1.00 77.12 260 ASP A N 1
ATOM 2083 C CA . ASP A 1 260 ? -2.398 23.178 24.179 1.00 77.12 260 ASP A CA 1
ATOM 2084 C C . ASP A 1 260 ? -2.064 22.820 22.711 1.00 77.12 260 ASP A C 1
ATOM 2086 O O . ASP A 1 260 ? -2.058 23.698 21.847 1.00 77.12 260 ASP A O 1
ATOM 2090 N N . GLU A 1 261 ? -1.814 21.540 22.399 1.00 76.25 261 GLU A N 1
ATOM 2091 C CA . GLU A 1 261 ? -1.392 21.081 21.062 1.00 76.25 261 GLU A CA 1
ATOM 2092 C C . GLU A 1 261 ? -2.504 20.431 20.216 1.00 76.25 261 GLU A C 1
ATOM 2094 O O . GLU A 1 261 ? -2.311 20.175 19.020 1.00 76.25 261 GLU A O 1
ATOM 2099 N N . ARG A 1 262 ? -3.677 20.128 20.790 1.00 73.12 262 ARG A N 1
ATOM 2100 C CA . ARG A 1 262 ? -4.744 19.441 20.048 1.00 73.12 262 ARG A CA 1
ATOM 2101 C C . ARG A 1 262 ? -5.282 20.315 18.916 1.00 73.12 262 ARG A C 1
ATOM 2103 O O . ARG A 1 262 ? -5.600 21.487 19.077 1.00 73.12 262 ARG A O 1
ATOM 2110 N N . THR A 1 263 ? -5.475 19.694 17.760 1.00 73.38 263 THR A N 1
ATOM 2111 C CA . THR A 1 263 ? -6.022 20.351 16.562 1.00 73.38 263 THR A CA 1
ATOM 2112 C C . THR A 1 263 ? -7.474 19.965 16.276 1.00 73.38 263 THR A C 1
ATOM 2114 O O . THR A 1 263 ? -8.091 20.506 15.358 1.00 73.38 263 THR A O 1
ATOM 2117 N N . GLN A 1 264 ? -8.032 19.025 17.047 1.00 76.62 264 GLN A N 1
ATOM 2118 C CA . GLN A 1 264 ? -9.365 18.473 16.810 1.00 76.62 264 GLN A CA 1
ATOM 2119 C C . GLN A 1 264 ? -10.468 19.347 17.405 1.00 76.62 264 GLN A C 1
ATOM 2121 O O . GLN A 1 264 ? -10.317 19.922 18.481 1.00 76.62 264 GLN A O 1
ATOM 2126 N N . ARG A 1 265 ? -11.609 19.413 16.708 1.00 74.56 265 ARG A N 1
ATOM 2127 C CA . ARG A 1 265 ? -12.786 20.160 17.171 1.00 74.56 265 ARG A CA 1
ATOM 2128 C C . ARG A 1 265 ? -13.451 19.445 18.345 1.00 74.56 265 ARG A C 1
ATOM 2130 O O . ARG A 1 265 ? -13.617 18.224 18.312 1.00 74.56 265 ARG A O 1
ATOM 2137 N N . GLU A 1 266 ? -13.896 20.213 19.332 1.00 75.75 266 GLU A N 1
ATOM 2138 C CA . GLU A 1 266 ? -14.661 19.686 20.463 1.00 75.75 266 GLU A CA 1
ATOM 2139 C C . GLU A 1 266 ? -15.971 19.022 19.989 1.00 75.75 266 GLU A C 1
ATOM 2141 O O . GLU A 1 266 ? -16.662 19.525 19.102 1.00 75.75 266 GLU A O 1
ATOM 2146 N N . GLY A 1 267 ? -16.290 17.853 20.541 1.00 76.62 267 GLY A N 1
ATOM 2147 C CA . GLY A 1 267 ? -17.437 17.015 20.193 1.00 76.62 267 GLY A CA 1
ATOM 2148 C C . GLY A 1 267 ? -17.245 16.095 18.979 1.00 76.62 267 GLY A C 1
ATOM 2149 O O . GLY A 1 267 ? -18.119 15.257 18.719 1.00 76.62 267 GLY A O 1
ATOM 2150 N N . SER A 1 268 ? -16.127 16.214 18.253 1.00 80.62 268 SER A N 1
ATOM 2151 C CA . SER A 1 268 ? -15.835 15.417 17.050 1.00 80.62 268 SER A CA 1
ATOM 2152 C C . SER A 1 268 ? -15.652 13.922 17.345 1.00 80.62 268 SER A C 1
ATOM 2154 O O . SER A 1 268 ? -15.413 13.509 18.485 1.00 80.62 268 SER A O 1
ATOM 2156 N N . LEU A 1 269 ? -15.775 13.080 16.312 1.00 81.19 269 LEU A N 1
ATOM 2157 C CA . LEU A 1 269 ? -15.488 11.649 16.446 1.00 81.19 269 LEU A CA 1
ATOM 2158 C C . LEU A 1 269 ? -14.008 11.429 16.775 1.00 81.19 269 LEU A C 1
ATOM 2160 O O . LEU A 1 269 ? -13.689 10.587 17.607 1.00 81.19 269 LEU A O 1
ATOM 2164 N N . GLU A 1 270 ? -13.127 12.221 16.174 1.00 82.31 270 GLU A N 1
ATOM 2165 C CA . GLU A 1 270 ? -11.688 12.216 16.403 1.00 82.31 270 GLU A CA 1
ATOM 2166 C C . GLU A 1 270 ? -11.367 12.477 17.876 1.00 82.31 270 GLU A C 1
ATOM 2168 O O . GLU A 1 270 ? -10.614 11.715 18.482 1.00 82.31 270 GLU A O 1
ATOM 2173 N N . GLU A 1 271 ? -12.004 13.480 18.492 1.00 78.38 271 GLU A N 1
ATOM 2174 C CA . GLU A 1 271 ? -11.846 13.739 19.924 1.00 78.38 271 GLU A CA 1
ATOM 2175 C C . GLU A 1 271 ? -12.355 12.562 20.772 1.00 78.38 271 GLU A C 1
ATOM 2177 O O . GLU A 1 271 ? -11.696 12.156 21.730 1.00 78.38 271 GLU A O 1
ATOM 2182 N N . LYS A 1 272 ? -13.505 11.969 20.425 1.00 77.56 272 LYS A N 1
ATOM 2183 C CA . LYS A 1 272 ? -14.054 10.811 21.155 1.00 77.56 272 LYS A CA 1
ATOM 2184 C C . LYS A 1 272 ? -13.139 9.590 21.070 1.00 77.56 272 LYS A C 1
ATOM 2186 O O . LYS A 1 272 ? -12.871 8.968 22.097 1.00 77.56 272 LYS A O 1
ATOM 2191 N N . VAL A 1 273 ? -12.636 9.269 19.877 1.00 79.00 273 VAL A N 1
ATOM 2192 C CA . VAL A 1 273 ? -11.665 8.185 19.656 1.00 79.00 273 VAL A CA 1
ATOM 2193 C C . VAL A 1 273 ? -10.388 8.460 20.443 1.00 79.00 273 VAL A C 1
ATOM 2195 O O . VAL A 1 273 ? -9.868 7.566 21.102 1.00 79.00 273 VAL A O 1
ATOM 2198 N N . GLN A 1 274 ? -9.916 9.702 20.456 1.00 76.81 274 GLN A N 1
ATOM 2199 C CA . GLN A 1 274 ? -8.724 10.087 21.199 1.00 76.81 274 GLN A CA 1
ATOM 2200 C C . GLN A 1 274 ? -8.903 9.975 22.716 1.00 76.81 274 GLN A C 1
ATOM 2202 O O . GLN A 1 274 ? -8.028 9.443 23.400 1.00 76.81 274 GLN A O 1
ATOM 2207 N N . ARG A 1 275 ? -10.044 10.417 23.256 1.00 75.12 275 ARG A N 1
ATOM 2208 C CA . ARG A 1 275 ? -10.387 10.228 24.674 1.00 75.12 275 ARG A CA 1
ATOM 2209 C C . ARG A 1 275 ? -10.472 8.742 25.026 1.00 75.12 275 ARG A C 1
ATOM 2211 O O . ARG A 1 275 ? -9.977 8.348 26.082 1.00 75.12 275 ARG A O 1
ATOM 2218 N N . LEU A 1 276 ? -11.043 7.919 24.143 1.00 76.81 276 LEU A N 1
ATOM 2219 C CA . LEU A 1 276 ? -11.094 6.470 24.325 1.00 76.81 276 LEU A CA 1
ATOM 2220 C C . LEU A 1 276 ? -9.688 5.858 24.342 1.00 76.81 276 LEU A C 1
ATOM 2222 O O . LEU A 1 276 ? -9.385 5.121 25.271 1.00 76.81 276 LEU A O 1
ATOM 2226 N N . LEU A 1 277 ? -8.826 6.197 23.376 1.00 76.25 277 LEU A N 1
ATOM 2227 C CA . LEU A 1 277 ? -7.450 5.693 23.290 1.00 76.25 277 LEU A CA 1
ATOM 2228 C C . LEU A 1 277 ? -6.636 6.042 24.533 1.00 76.25 277 LEU A C 1
ATOM 2230 O O . LEU A 1 277 ? -6.042 5.157 25.136 1.00 76.25 277 LEU A O 1
ATOM 2234 N N . LYS A 1 278 ? -6.676 7.302 24.973 1.00 73.25 278 LYS A N 1
ATOM 2235 C CA . LYS A 1 278 ? -6.004 7.726 26.207 1.00 73.25 278 LYS A CA 1
ATOM 2236 C C . LYS A 1 278 ? -6.506 6.969 27.427 1.00 73.25 278 LYS A C 1
ATOM 2238 O O . LYS A 1 278 ? -5.714 6.512 28.244 1.00 73.25 278 LYS A O 1
ATOM 2243 N N . SER A 1 279 ? -7.827 6.831 27.549 1.00 74.81 279 SER A N 1
ATOM 2244 C CA . SER A 1 279 ? -8.427 6.071 28.647 1.00 74.81 279 SER A CA 1
ATOM 2245 C C . SER A 1 279 ? -8.001 4.604 28.586 1.00 74.81 279 SER A C 1
ATOM 2247 O O . SER A 1 279 ? -7.707 4.007 29.612 1.00 74.81 279 SER A O 1
ATOM 2249 N N . TRP A 1 280 ? -7.915 4.030 27.388 1.00 77.50 280 TRP A N 1
ATOM 2250 C CA . TRP A 1 280 ? -7.496 2.650 27.187 1.00 77.50 280 TRP A CA 1
ATOM 2251 C C . TRP A 1 280 ? -6.023 2.431 27.531 1.00 77.50 280 TRP A C 1
ATOM 2253 O O . TRP A 1 280 ? -5.713 1.516 28.288 1.00 77.50 280 TRP A O 1
ATOM 2263 N N . GLU A 1 281 ? -5.120 3.296 27.065 1.00 73.75 281 GLU A N 1
ATOM 2264 C CA . GLU A 1 281 ? -3.694 3.255 27.415 1.00 73.75 281 GLU A CA 1
ATOM 2265 C C . GLU A 1 281 ? -3.494 3.360 28.930 1.00 73.75 281 GLU A C 1
ATOM 2267 O O . GLU A 1 281 ? -2.750 2.580 29.526 1.00 73.75 281 GLU A O 1
ATOM 2272 N N . MET A 1 282 ? -4.226 4.273 29.568 1.00 75.56 282 MET A N 1
ATOM 2273 C CA . MET A 1 282 ? -4.243 4.438 31.016 1.00 75.56 282 MET A CA 1
ATOM 2274 C C . MET A 1 282 ? -4.620 3.166 31.759 1.00 75.56 282 MET A C 1
ATOM 2276 O O . MET A 1 282 ? -3.933 2.737 32.690 1.00 75.56 282 MET A O 1
ATOM 2280 N N . GLU A 1 283 ? -5.735 2.571 31.355 1.00 75.25 283 GLU A N 1
ATOM 2281 C CA . GLU A 1 283 ? -6.234 1.353 31.964 1.00 75.25 283 GLU A CA 1
ATOM 2282 C C . GLU A 1 283 ? -5.285 0.179 31.727 1.00 75.25 283 GLU A C 1
ATOM 2284 O O . GLU A 1 283 ? -4.989 -0.554 32.667 1.00 75.25 283 GLU A O 1
ATOM 2289 N N . LEU A 1 284 ? -4.748 0.039 30.516 1.00 77.50 284 LEU A N 1
ATOM 2290 C CA . LEU A 1 284 ? -3.854 -1.053 30.144 1.00 77.50 284 LEU A CA 1
ATOM 2291 C C . LEU A 1 284 ? -2.514 -1.005 30.893 1.00 77.50 284 LEU A C 1
ATOM 2293 O O . LEU A 1 284 ? -1.980 -2.046 31.279 1.00 77.50 284 LEU A O 1
ATOM 2297 N N . VAL A 1 285 ? -1.952 0.189 31.094 1.00 71.94 285 VAL A N 1
ATOM 2298 C CA . VAL A 1 285 ? -0.654 0.355 31.765 1.00 71.94 285 VAL A CA 1
ATOM 2299 C C . VAL A 1 285 ? -0.781 0.165 33.270 1.00 71.94 285 VAL A C 1
ATOM 2301 O O . VAL A 1 285 ? 0.065 -0.494 33.893 1.00 71.94 285 VAL A O 1
ATOM 2304 N N . HIS A 1 286 ? -1.825 0.752 33.856 1.00 71.62 286 HIS A N 1
ATOM 2305 C CA . HIS A 1 286 ? -1.870 0.967 35.296 1.00 71.62 286 HIS A CA 1
ATOM 2306 C C . HIS A 1 286 ? -2.866 0.082 36.033 1.00 71.62 286 HIS A C 1
ATOM 2308 O O . HIS A 1 286 ? -2.638 -0.155 37.215 1.00 71.62 286 HIS A O 1
ATOM 2314 N N . LYS A 1 287 ? -3.916 -0.443 35.391 1.00 74.50 287 LYS A N 1
ATOM 2315 C CA . LYS A 1 287 ? -4.837 -1.385 36.044 1.00 74.50 287 LYS A CA 1
ATOM 2316 C C . LYS A 1 287 ? -4.339 -2.811 35.863 1.00 74.50 287 LYS A C 1
ATOM 2318 O O . LYS A 1 287 ? -4.052 -3.249 34.751 1.00 74.50 287 LYS A O 1
ATOM 2323 N N . VAL A 1 288 ? -4.226 -3.538 36.971 1.00 76.12 288 VAL A N 1
ATOM 2324 C CA . VAL A 1 288 ? -3.684 -4.905 36.968 1.00 76.12 288 VAL A CA 1
ATOM 2325 C C . VAL A 1 288 ? -4.713 -5.926 36.483 1.00 76.12 288 VAL A C 1
ATOM 2327 O O . VAL A 1 288 ? -4.348 -6.867 35.778 1.00 76.12 288 VAL A O 1
ATOM 2330 N N . ARG A 1 289 ? -5.989 -5.755 36.847 1.00 74.75 289 ARG A N 1
ATOM 2331 C CA . ARG A 1 289 ? -7.054 -6.708 36.517 1.00 74.75 289 ARG A CA 1
ATOM 2332 C C . ARG A 1 289 ? -7.816 -6.274 35.272 1.00 74.75 289 ARG A C 1
ATOM 2334 O O . ARG A 1 289 ? -8.105 -5.092 35.090 1.00 74.75 289 ARG A O 1
ATOM 2341 N N . THR A 1 290 ? -8.169 -7.239 34.428 1.00 71.19 290 THR A N 1
ATOM 2342 C CA . THR A 1 290 ? -8.925 -6.989 33.193 1.00 71.19 290 THR A CA 1
ATOM 2343 C C . THR A 1 290 ? -10.354 -6.542 33.499 1.00 71.19 290 THR A C 1
ATOM 2345 O O . THR A 1 290 ? -10.876 -5.690 32.788 1.00 71.19 290 THR A O 1
ATOM 2348 N N . GLU A 1 291 ? -10.966 -7.035 34.582 1.00 79.06 291 GLU A N 1
ATOM 2349 C CA . GLU A 1 291 ? -12.288 -6.584 35.038 1.00 79.06 291 GLU A CA 1
ATOM 2350 C C . GLU A 1 291 ? -12.341 -5.103 35.449 1.00 79.06 291 GLU A C 1
ATOM 2352 O O . GLU A 1 291 ? -13.404 -4.490 35.369 1.00 79.06 291 GLU A O 1
ATOM 2357 N N . ASP A 1 292 ? -11.205 -4.501 35.820 1.00 75.38 292 ASP A N 1
ATOM 2358 C CA . ASP A 1 292 ? -11.148 -3.080 36.174 1.00 75.38 292 ASP A CA 1
ATOM 2359 C C . ASP A 1 292 ? -11.091 -2.172 34.926 1.00 75.38 292 ASP A C 1
ATOM 2361 O O . ASP A 1 292 ? -11.263 -0.951 35.039 1.00 75.38 292 ASP A O 1
ATOM 2365 N N . GLN A 1 293 ? -10.826 -2.728 33.735 1.00 76.94 293 GLN A N 1
ATOM 2366 C CA . GLN A 1 293 ? -10.704 -1.981 32.479 1.00 76.94 293 GLN A CA 1
ATOM 2367 C C . GLN A 1 293 ? -12.088 -1.759 31.847 1.00 76.94 293 GLN A C 1
ATOM 2369 O O . GLN A 1 293 ? -12.738 -2.693 31.383 1.00 76.94 293 GLN A O 1
ATOM 2374 N N . LYS A 1 294 ? -12.545 -0.502 31.809 1.00 78.31 294 LYS A N 1
ATOM 2375 C CA . LYS A 1 294 ? -13.856 -0.096 31.271 1.00 78.31 294 LYS A CA 1
ATOM 2376 C C . LYS A 1 294 ? -13.815 0.232 29.779 1.00 78.31 294 LYS A C 1
ATOM 2378 O O . LYS A 1 294 ? -14.857 0.317 29.136 1.00 78.31 294 LYS A O 1
ATOM 2383 N N . THR A 1 295 ? -12.624 0.437 29.230 1.00 77.06 295 THR A N 1
ATOM 2384 C CA . THR A 1 295 ? -12.394 0.748 27.812 1.00 77.06 295 THR A CA 1
ATOM 2385 C C . THR A 1 295 ? -12.431 -0.475 26.901 1.00 77.06 295 THR A C 1
ATOM 2387 O O . THR A 1 295 ? -12.434 -0.323 25.680 1.00 77.06 295 THR A O 1
ATOM 2390 N N . ILE A 1 296 ? -12.498 -1.682 27.467 1.00 76.38 296 ILE A N 1
ATOM 2391 C CA . ILE A 1 296 ? -12.570 -2.936 26.719 1.00 76.38 296 ILE A CA 1
ATOM 2392 C C . ILE A 1 296 ? -13.838 -3.718 27.062 1.00 76.38 296 ILE A C 1
ATOM 2394 O O . ILE A 1 296 ? -14.365 -3.656 28.170 1.00 76.38 296 ILE A O 1
ATOM 2398 N N . SER A 1 297 ? -14.320 -4.514 26.106 1.00 74.12 297 SER A N 1
ATOM 2399 C CA . SER A 1 297 ? -15.381 -5.484 26.375 1.00 74.12 297 SER A CA 1
ATOM 2400 C C . SER A 1 297 ? -14.771 -6.730 27.019 1.00 74.12 297 SER A C 1
ATOM 2402 O O . SER A 1 297 ? -14.178 -7.565 26.330 1.00 74.12 297 SER A O 1
ATOM 2404 N N . SER A 1 298 ? -14.891 -6.840 28.345 1.00 69.25 298 SER A N 1
ATOM 2405 C CA . SER A 1 298 ? -14.412 -8.006 29.099 1.00 69.25 298 SER A CA 1
ATOM 2406 C C . SER A 1 298 ? -14.930 -9.315 28.483 1.00 69.25 298 SER A C 1
ATOM 2408 O O . SER A 1 298 ? -16.109 -9.440 28.145 1.00 69.25 298 SER A O 1
ATOM 2410 N N . GLY A 1 299 ? -14.025 -10.273 28.261 1.00 68.88 299 GLY A N 1
ATOM 2411 C CA . GLY A 1 299 ? -14.321 -11.574 27.648 1.00 68.88 299 GLY A CA 1
ATOM 2412 C C . GLY A 1 299 ? -14.528 -11.582 26.124 1.00 68.88 299 GLY A C 1
ATOM 2413 O O . GLY A 1 299 ? -14.619 -12.662 25.548 1.00 68.88 299 GLY A O 1
ATOM 2414 N N . LYS A 1 300 ? -14.583 -10.420 25.454 1.00 74.31 300 LYS A N 1
ATOM 2415 C CA . LYS A 1 300 ? -14.711 -10.307 23.982 1.00 74.31 300 LYS A CA 1
ATOM 2416 C C . LYS A 1 300 ? -13.570 -9.540 23.318 1.00 74.31 300 LYS A C 1
ATOM 2418 O O . LYS A 1 300 ? -13.461 -9.540 22.096 1.00 74.31 300 LYS A O 1
ATOM 2423 N N . PHE A 1 301 ? -12.743 -8.859 24.104 1.00 73.44 301 PHE A N 1
ATOM 2424 C CA . PHE A 1 301 ? -11.619 -8.092 23.594 1.00 73.44 301 PHE A CA 1
ATOM 2425 C C . PHE A 1 301 ? -10.499 -9.007 23.085 1.00 73.44 301 PHE A C 1
ATOM 2427 O O . PHE A 1 301 ? -10.022 -9.892 23.796 1.00 73.44 301 PHE A O 1
ATOM 2434 N N . SER A 1 302 ? -10.043 -8.745 21.864 1.00 69.94 302 SER A N 1
ATOM 2435 C CA . SER A 1 302 ? -8.832 -9.320 21.284 1.00 69.94 302 SER A CA 1
ATOM 2436 C C . SER A 1 302 ? -7.994 -8.204 20.682 1.00 69.94 302 SER A C 1
ATOM 2438 O O . SER A 1 302 ? -8.546 -7.288 20.071 1.00 69.94 302 SER A O 1
ATOM 2440 N N . SER A 1 303 ? -6.674 -8.301 20.797 1.00 68.88 303 SER A N 1
ATOM 2441 C CA . SER A 1 303 ? -5.745 -7.385 20.143 1.00 68.88 303 SER A CA 1
ATOM 2442 C C . SER A 1 303 ? -4.904 -8.124 19.106 1.00 68.88 303 SER A C 1
ATOM 2444 O O . SER A 1 303 ? -4.609 -9.315 19.229 1.00 68.88 303 SER A O 1
ATOM 2446 N N . SER A 1 304 ? -4.527 -7.406 18.053 1.00 64.38 304 SER A N 1
ATOM 2447 C CA . SER A 1 304 ? -3.586 -7.895 17.051 1.00 64.38 304 SER A CA 1
ATOM 2448 C C . SER A 1 304 ? -2.619 -6.787 16.682 1.00 64.38 304 SER A C 1
ATOM 2450 O O . SER A 1 304 ? -3.057 -5.669 16.405 1.00 64.38 304 SER A O 1
ATOM 2452 N N . THR A 1 305 ? -1.335 -7.113 16.602 1.00 65.12 305 THR A N 1
ATOM 2453 C CA . THR A 1 305 ? -0.304 -6.206 16.092 1.00 65.12 305 THR A CA 1
ATOM 2454 C C . THR A 1 305 ? 0.186 -6.768 14.767 1.00 65.12 305 THR A C 1
ATOM 2456 O O . THR A 1 305 ? 0.594 -7.923 14.706 1.00 65.12 305 THR A O 1
ATOM 2459 N N . ASN A 1 306 ? 0.105 -5.977 13.693 1.00 60.94 306 ASN A N 1
ATOM 2460 C CA . ASN A 1 306 ? 0.551 -6.363 12.345 1.00 60.94 306 ASN A CA 1
ATOM 2461 C C . ASN A 1 306 ? -0.032 -7.692 11.820 1.00 60.94 306 ASN A C 1
ATOM 2463 O O . ASN A 1 306 ? 0.635 -8.424 11.100 1.00 60.94 306 ASN A O 1
ATOM 2467 N N . GLY A 1 307 ? -1.288 -8.005 12.159 1.00 52.56 307 GLY A N 1
ATOM 2468 C CA . GLY A 1 307 ? -1.978 -9.200 11.659 1.00 52.56 307 GLY A CA 1
ATOM 2469 C C . GLY A 1 307 ? -1.767 -10.473 12.484 1.00 52.56 307 GLY A C 1
ATOM 2470 O O . GLY A 1 307 ? -2.502 -11.431 12.271 1.00 52.56 307 GLY A O 1
ATOM 2471 N N . GLU A 1 308 ? -0.871 -10.478 13.476 1.00 52.72 308 GLU A N 1
ATOM 2472 C CA . GLU A 1 308 ? -0.812 -11.564 14.459 1.00 52.72 308 GLU A CA 1
ATOM 2473 C C . GLU A 1 308 ? -1.943 -11.406 15.478 1.00 52.72 308 GLU A C 1
ATOM 2475 O O . GLU A 1 308 ? -1.900 -10.538 16.353 1.00 52.72 308 GLU A O 1
ATOM 2480 N N . THR A 1 309 ? -2.973 -12.245 15.377 1.00 42.69 309 THR A N 1
ATOM 2481 C CA . THR A 1 309 ? -3.995 -12.368 16.420 1.00 42.69 309 THR A CA 1
ATOM 2482 C C . THR A 1 309 ? -3.480 -13.319 17.491 1.00 42.69 309 THR A C 1
ATOM 2484 O O . THR A 1 309 ? -3.313 -14.512 17.241 1.00 42.69 309 THR A O 1
ATOM 2487 N N . ARG A 1 310 ? -3.238 -12.813 18.702 1.00 41.50 310 ARG A N 1
ATOM 2488 C CA . ARG A 1 310 ? -3.008 -13.673 19.867 1.00 41.50 310 ARG A CA 1
ATOM 2489 C C . ARG A 1 310 ? -4.280 -13.671 20.707 1.00 41.50 310 ARG A C 1
ATOM 2491 O O . ARG A 1 310 ? -4.684 -12.600 21.161 1.00 41.50 310 ARG A O 1
ATOM 2498 N N . PRO A 1 311 ? -4.931 -14.827 20.923 1.00 38.59 311 PRO A N 1
ATOM 2499 C CA . PRO A 1 311 ? -5.999 -14.909 21.903 1.00 38.59 311 PRO A CA 1
ATOM 2500 C C . PRO A 1 311 ? -5.451 -14.461 23.261 1.00 38.59 311 PRO A C 1
ATOM 2502 O O . PRO A 1 311 ? -4.421 -14.965 23.712 1.00 38.59 311 PRO A O 1
ATOM 2505 N N . CYS A 1 312 ? -6.147 -13.551 23.941 1.00 36.44 312 CYS A N 1
ATOM 2506 C CA . CYS A 1 312 ? -5.941 -13.315 25.369 1.00 36.44 312 CYS A CA 1
ATOM 2507 C C . CYS A 1 312 ? -6.528 -14.505 26.155 1.00 36.44 312 CYS A C 1
ATOM 2509 O O . CYS A 1 312 ? -7.491 -14.358 26.898 1.00 36.44 312 CYS A O 1
ATOM 2511 N N . THR A 1 313 ? -6.009 -15.717 25.949 1.00 30.64 313 THR A N 1
ATOM 2512 C CA . THR A 1 313 ? -6.411 -16.903 26.715 1.00 30.64 313 THR A CA 1
ATOM 2513 C C . THR A 1 313 ? -5.437 -17.138 27.862 1.00 30.64 313 THR A C 1
ATOM 2515 O O . THR A 1 313 ? -4.222 -17.062 27.692 1.00 30.64 313 THR A O 1
ATOM 2518 N N . SER A 1 314 ? -6.007 -17.405 29.035 1.00 35.97 314 SER A N 1
ATOM 2519 C CA . SER A 1 314 ? -5.359 -17.716 30.311 1.00 35.97 314 SER A CA 1
ATOM 2520 C C . SER A 1 314 ? -4.078 -18.555 30.193 1.00 35.97 314 SER A C 1
ATOM 2522 O O . SER A 1 314 ? -4.057 -19.586 29.525 1.00 35.97 314 SER A O 1
ATOM 2524 N N . LEU A 1 315 ? -3.037 -18.114 30.907 1.00 30.17 315 LEU A N 1
ATOM 2525 C CA . LEU A 1 315 ? -1.711 -18.735 31.025 1.00 30.17 315 LEU A CA 1
ATOM 2526 C C . LEU A 1 315 ? -1.766 -20.262 31.305 1.00 30.17 315 LEU A C 1
ATOM 2528 O O . LEU A 1 315 ? -2.518 -20.670 32.192 1.00 30.17 315 LEU A O 1
ATOM 2532 N N . PRO A 1 316 ? -0.948 -21.093 30.625 1.00 28.19 316 PRO A N 1
ATOM 2533 C CA . PRO A 1 316 ? -0.899 -22.545 30.827 1.00 28.19 316 PRO A CA 1
ATOM 2534 C C . PRO A 1 316 ? -0.214 -22.967 32.145 1.00 28.19 316 PRO A C 1
ATOM 2536 O O . PRO A 1 316 ? 0.721 -22.325 32.622 1.00 28.19 316 PRO A O 1
ATOM 2539 N N . SER A 1 317 ? -0.699 -24.075 32.716 1.00 29.70 317 SER A N 1
ATOM 2540 C CA . SER A 1 317 ? -0.274 -24.726 33.966 1.00 29.70 317 SER A CA 1
ATOM 2541 C C . SER A 1 317 ? 1.108 -25.394 33.872 1.00 29.70 317 SER A C 1
ATOM 2543 O O . SER A 1 317 ? 1.373 -26.118 32.914 1.00 29.70 317 SER A O 1
ATOM 2545 N N . SER A 1 318 ? 1.962 -25.200 34.883 1.00 36.75 318 SER A N 1
ATOM 2546 C CA . SER A 1 318 ? 3.360 -25.657 34.932 1.00 36.75 318 SER A CA 1
ATOM 2547 C C . SER A 1 318 ? 3.593 -26.919 35.780 1.00 36.75 318 SER A C 1
ATOM 2549 O O . SER A 1 318 ? 2.883 -27.183 36.750 1.00 36.75 318 SER A O 1
ATOM 2551 N N . GLN A 1 319 ? 4.669 -27.648 35.460 1.00 27.47 319 GLN A N 1
ATOM 2552 C CA . GLN A 1 319 ? 5.450 -28.455 36.407 1.00 27.47 319 GLN A CA 1
ATOM 2553 C C . GLN A 1 319 ? 6.897 -27.903 36.452 1.00 27.47 319 GLN A C 1
ATOM 2555 O O . GLN A 1 319 ? 7.461 -27.560 35.415 1.00 27.47 319 GLN A O 1
ATOM 2560 N N . SER A 1 320 ? 7.436 -27.749 37.669 1.00 31.80 320 SER A N 1
ATOM 2561 C CA . SER A 1 320 ? 8.737 -27.158 38.096 1.00 31.80 320 SER A CA 1
ATOM 2562 C C . SER A 1 320 ? 9.947 -28.116 37.880 1.00 31.80 320 SER A C 1
ATOM 2564 O O . SER A 1 320 ? 9.654 -29.270 37.565 1.00 31.80 320 SER A O 1
ATOM 2566 N N . PRO A 1 321 ? 11.261 -27.775 38.114 1.00 35.47 321 PRO A N 1
ATOM 2567 C CA . PRO A 1 321 ? 11.813 -26.739 39.027 1.00 35.47 321 PRO A CA 1
ATOM 2568 C C . PRO A 1 321 ? 13.185 -26.044 38.705 1.00 35.47 321 PRO A C 1
ATOM 2570 O O . PRO A 1 321 ? 13.873 -26.363 37.743 1.00 35.47 321 PRO A O 1
ATOM 2573 N N . ALA A 1 322 ? 13.580 -25.173 39.661 1.00 25.81 322 ALA A N 1
ATOM 2574 C CA . ALA A 1 322 ? 14.925 -24.756 40.131 1.00 25.81 322 ALA A CA 1
ATOM 2575 C C . ALA A 1 322 ? 15.613 -23.485 39.559 1.00 25.81 322 ALA A C 1
ATOM 2577 O O . ALA A 1 322 ? 15.599 -23.193 38.373 1.00 25.81 322 ALA A O 1
ATOM 2578 N N . VAL A 1 323 ? 16.200 -22.714 40.488 1.00 30.66 323 VAL A N 1
ATOM 2579 C CA . VAL A 1 323 ? 16.496 -21.266 40.459 1.00 30.66 323 VAL A CA 1
ATOM 2580 C C . VAL A 1 323 ? 18.003 -20.986 40.369 1.00 30.66 323 VAL A C 1
ATOM 2582 O O . VAL A 1 323 ? 18.755 -21.539 41.163 1.00 30.66 323 VAL A O 1
ATOM 2585 N N . HIS A 1 324 ? 18.419 -20.029 39.528 1.00 24.41 324 HIS A N 1
ATOM 2586 C CA . HIS A 1 324 ? 19.514 -19.086 39.823 1.00 24.41 324 HIS A CA 1
ATOM 2587 C C . HIS A 1 324 ? 19.370 -17.793 39.000 1.00 24.41 324 HIS A C 1
ATOM 2589 O O . HIS A 1 324 ? 18.866 -17.809 37.881 1.00 24.41 324 HIS A O 1
ATOM 2595 N N . GLY A 1 325 ? 19.721 -16.661 39.619 1.00 32.44 325 GLY A N 1
ATOM 2596 C CA . GLY A 1 325 ? 19.312 -15.320 39.203 1.00 32.44 325 GLY A CA 1
ATOM 2597 C C . GLY A 1 325 ? 20.092 -14.709 38.040 1.00 32.44 325 GLY A C 1
ATOM 2598 O O . GLY A 1 325 ? 21.243 -15.054 37.799 1.00 32.44 325 GLY A O 1
ATOM 2599 N N . THR A 1 326 ? 19.444 -13.765 37.353 1.00 24.39 326 THR A N 1
ATOM 2600 C CA . THR A 1 326 ? 20.019 -12.591 36.663 1.00 24.39 326 THR A CA 1
ATOM 2601 C C . THR A 1 326 ? 18.882 -11.742 36.070 1.00 24.39 326 THR A C 1
ATOM 2603 O O . THR A 1 326 ? 17.867 -12.260 35.612 1.00 24.39 326 THR A O 1
ATOM 2606 N N . ASN A 1 327 ? 19.030 -10.417 36.155 1.00 35.75 327 ASN A N 1
ATOM 2607 C CA . ASN A 1 327 ? 18.063 -9.400 35.728 1.00 35.75 327 ASN A CA 1
ATOM 2608 C C . ASN A 1 327 ? 17.931 -9.325 34.199 1.00 35.75 327 ASN A C 1
ATOM 2610 O O . ASN A 1 327 ? 18.891 -8.920 33.554 1.00 35.75 327 ASN A O 1
ATOM 2614 N N . HIS A 1 328 ? 16.736 -9.566 33.641 1.00 27.58 328 HIS A N 1
ATOM 2615 C CA . HIS A 1 328 ? 16.362 -9.116 32.291 1.00 27.58 328 HIS A CA 1
ATOM 2616 C C . HIS A 1 328 ? 14.850 -8.825 32.189 1.00 27.58 328 HIS A C 1
ATOM 2618 O O . HIS A 1 328 ? 14.015 -9.717 32.315 1.00 27.58 328 HIS A O 1
ATOM 2624 N N . THR A 1 329 ? 14.488 -7.562 31.948 1.00 29.00 329 THR A N 1
ATOM 2625 C CA . THR A 1 329 ? 13.126 -7.099 31.626 1.00 29.00 329 THR A CA 1
ATOM 2626 C C . THR A 1 329 ? 12.841 -7.268 30.129 1.00 29.00 329 THR A C 1
ATOM 2628 O O . THR A 1 329 ? 13.533 -6.648 29.325 1.00 29.00 329 THR A O 1
ATOM 2631 N N . ASN A 1 330 ? 11.812 -8.041 29.751 1.00 28.06 330 ASN A N 1
ATOM 2632 C CA . ASN A 1 330 ? 11.425 -8.285 28.351 1.00 28.06 330 ASN A CA 1
ATOM 2633 C C . ASN A 1 330 ? 9.961 -7.894 28.051 1.00 28.06 330 ASN A C 1
ATOM 2635 O O . ASN A 1 330 ? 9.040 -8.238 28.791 1.00 28.06 330 ASN A O 1
ATOM 2639 N N . GLY A 1 331 ? 9.749 -7.257 26.893 1.00 33.03 331 GLY A N 1
ATOM 2640 C CA . GLY A 1 331 ? 8.684 -7.645 25.958 1.00 33.03 331 GLY A CA 1
ATOM 2641 C C . GLY A 1 331 ? 7.488 -6.710 25.770 1.00 33.03 331 GLY A C 1
ATOM 2642 O O . GLY A 1 331 ? 7.263 -6.250 24.660 1.00 33.03 331 GLY A O 1
ATOM 2643 N N . PHE A 1 332 ? 6.695 -6.450 26.811 1.00 34.97 332 PHE A N 1
ATOM 2644 C CA . PHE A 1 332 ? 5.388 -5.772 26.656 1.00 34.97 332 PHE A CA 1
ATOM 2645 C C . PHE A 1 332 ? 5.323 -4.365 27.265 1.00 34.97 332 PHE A C 1
ATOM 2647 O O . PHE A 1 332 ? 4.371 -3.621 27.049 1.00 34.97 332 PHE A O 1
ATOM 2654 N N . VAL A 1 333 ? 6.350 -3.986 28.026 1.00 34.28 333 VAL A N 1
ATOM 2655 C CA . VAL A 1 333 ? 6.388 -2.725 28.784 1.00 34.28 333 VAL A CA 1
ATOM 2656 C C . VAL A 1 333 ? 6.958 -1.573 27.946 1.00 34.28 333 VAL A C 1
ATOM 2658 O O . VAL A 1 333 ? 6.747 -0.408 28.273 1.00 34.28 333 VAL A O 1
ATOM 2661 N N . THR A 1 334 ? 7.654 -1.865 26.847 1.00 31.48 334 THR A N 1
ATOM 2662 C CA . THR A 1 334 ? 8.420 -0.859 26.100 1.00 31.48 334 THR A CA 1
ATOM 2663 C C . THR A 1 334 ? 7.537 0.081 25.281 1.00 31.48 334 THR A C 1
ATOM 2665 O O . THR A 1 334 ? 7.803 1.279 25.259 1.00 31.48 334 THR A O 1
ATOM 2668 N N . THR A 1 335 ? 6.455 -0.412 24.671 1.00 33.94 335 THR A N 1
ATOM 2669 C CA . THR A 1 335 ? 5.612 0.420 23.793 1.00 33.94 335 THR A CA 1
ATOM 2670 C C . THR A 1 335 ? 4.760 1.411 24.582 1.00 33.94 335 THR A C 1
ATOM 2672 O O . THR A 1 335 ? 4.617 2.556 24.172 1.00 33.94 335 THR A O 1
ATOM 2675 N N . ALA A 1 336 ? 4.261 1.019 25.758 1.00 31.94 336 ALA A N 1
ATOM 2676 C CA . ALA A 1 336 ? 3.444 1.907 26.582 1.00 31.94 336 ALA A CA 1
ATOM 2677 C C . ALA A 1 336 ? 4.273 2.812 27.513 1.00 31.94 336 ALA A C 1
ATOM 2679 O O . ALA A 1 336 ? 3.842 3.917 27.832 1.00 31.94 336 ALA A O 1
ATOM 2680 N N . ARG A 1 337 ? 5.501 2.415 27.899 1.00 28.59 337 ARG A N 1
ATOM 2681 C CA . ARG A 1 337 ? 6.426 3.342 28.581 1.00 28.59 337 ARG A CA 1
ATOM 2682 C C . ARG A 1 337 ? 6.840 4.511 27.689 1.00 28.59 337 ARG A C 1
ATOM 2684 O O . ARG A 1 337 ? 7.079 5.590 28.218 1.00 28.59 337 ARG A O 1
ATOM 2691 N N . ALA A 1 338 ? 6.902 4.326 26.370 1.00 28.45 338 ALA A N 1
ATOM 2692 C CA . ALA A 1 338 ? 7.306 5.391 25.455 1.00 28.45 338 ALA A CA 1
ATOM 2693 C C . ALA A 1 338 ? 6.319 6.578 25.430 1.00 28.45 338 ALA A C 1
ATOM 2695 O O . ALA A 1 338 ? 6.766 7.711 25.289 1.00 28.45 338 ALA A O 1
ATOM 2696 N N . CYS A 1 339 ? 5.015 6.358 25.655 1.00 30.86 339 CYS A N 1
ATOM 2697 C CA . CYS A 1 339 ? 4.023 7.445 25.709 1.00 30.86 339 CYS A CA 1
ATOM 2698 C C . CYS A 1 339 ? 3.988 8.208 27.048 1.00 30.86 339 CYS A C 1
ATOM 2700 O O . CYS A 1 339 ? 3.322 9.234 27.139 1.00 30.86 339 CYS A O 1
ATOM 2702 N N . CYS A 1 340 ? 4.666 7.739 28.102 1.00 29.31 340 CYS A N 1
ATOM 2703 C CA . CYS A 1 340 ? 4.569 8.332 29.447 1.00 29.31 340 CYS A CA 1
ATOM 2704 C C . CYS A 1 340 ? 5.931 8.570 30.121 1.00 29.31 340 CYS A C 1
ATOM 2706 O O . CYS A 1 340 ? 6.010 8.640 31.344 1.00 29.31 340 CYS A O 1
ATOM 2708 N N . MET A 1 341 ? 7.016 8.692 29.352 1.00 26.06 341 MET A N 1
ATOM 2709 C CA . MET A 1 341 ? 8.322 9.076 29.895 1.00 26.06 341 MET A CA 1
ATOM 2710 C C . MET A 1 341 ? 8.476 10.601 29.915 1.00 26.06 341 MET A C 1
ATOM 2712 O O . MET A 1 341 ? 9.134 11.163 29.046 1.00 26.06 341 MET A O 1
ATOM 2716 N N . GLN A 1 342 ? 7.920 11.250 30.939 1.00 28.69 342 GLN A N 1
ATOM 2717 C CA . GLN A 1 342 ? 8.496 12.463 31.530 1.00 28.69 342 GLN A CA 1
ATOM 2718 C C . GLN A 1 342 ? 8.310 12.424 33.056 1.00 28.69 342 GLN A C 1
ATOM 2720 O O . GLN A 1 342 ? 7.188 12.259 33.519 1.00 28.69 342 GLN A O 1
ATOM 2725 N N . GLY A 1 343 ? 9.458 12.529 33.747 1.00 31.70 343 GLY A N 1
ATOM 2726 C CA . GLY A 1 343 ? 9.722 12.927 35.145 1.00 31.70 343 GLY A CA 1
ATOM 2727 C C . GLY A 1 343 ? 8.645 12.763 36.199 1.00 31.70 343 GLY A C 1
ATOM 2728 O O . GLY A 1 343 ? 7.733 13.615 36.201 1.00 31.70 343 GLY A O 1
#

InterPro domains:
  IPR032710 NTF2-like domain superfamily [SSF54427] (125-211)
  IPR053218 Pathogen-related defense protein [PTHR31723] (6-216)

Foldseek 3Di:
DDDDPDDDDDPQAPLQDDPLCPPFCWPVRHRDDQVLVVVVCVVDPPDDDDPPDQQSVVRSLVVHQLSCQLITLDLVSRDQADQVQAWEAEAPDDIDHSVRDSQLGDQLRHLDDPDDPVPDLDDSVPDGNVRSVVLQCQQAVSDKDKHFPAWPDDPQKTKTKMKIKGFRCGARVVAGGPRDMQMWIWMWIFRADPVNRGSYIYIYTDNPSSSVVNHDDDPDPDPPDDDDDDDDDDDDDPVDQQWPVNDQDDCPPVVVVCVVPDPDDPPDPVVVVVVLVVLQLSCVQTGPDPVVRPSDDPPPDWDDDRPDTDPPDDDDDDDDDDDDDDDDDDDDNPVSVVSPPDD